Protein 5CJ3 (pdb70)

CATH classification: 3.10.180.10

Organism: NCBI:txid28893

Solvent-accessible surface area: 11886 Å² total; per-residue (Å²): 170,145,79,135,2,60,2,103,51,8,3,2,14,1,5,0,93,71,4,59,73,3,1,120,16,0,44,111,35,0,40,6,90,92,75,78,77,81,153,84,48,0,0,0,16,36,79,73,10,35,0,8,0,11,41,10,173,68,74,41,1,0,87,58,10,41,0,14,0,19,3,124,49,0,75,38,1,38,65,58,0,68,86,117,9,53,99,79,70,101,54,81,88,110,34,0,3,43,76,39,149,135,14,131,104,7,78,5,1,8,0,28,2,61,12,16,0,44,0,21,0,0,46,91,64,219,189,18,27,3,88,51,9,3,2,13,1,5,0,93,74,4,62,72,4,1,119,17,0,46,102,38,0,45,6,89,88,75,78,79,78,151,84,46,0,0,0,19,16,76,74,11,34,0,8,0,9,39,14,160,66,79,56,0,0,86,60,10,41,0,14,0,20,2,157,45,0,69,20,0,40,67,63,0,62,102,134,6,47,98,72,70,101,55,83,101,56,35,0,3,45,77,42,151,147,15,130,94,11,83,7,2,8,0,28,3,58,11,15,0,43,0,26,0,0,47,53,48,169,97,38,158

Nearest PDB structures (foldseek):
  5cj3-assembly1_B  TM=1.004E+00  e=3.466E-28  Streptomyces pilosus
  4iag-assembly1_A-2  TM=1.002E+00  e=1.114E-26  Streptomyces pilosus
  1xrk-assembly1_A  TM=9.887E-01  e=5.259E-19  Streptoalloteichus hindustanus
  1jif-assembly1_B  TM=9.800E-01  e=4.931E-19  Streptomyces verticillus
  1byl-assembly1_A  TM=9.810E-01  e=2.458E-18  Streptoalloteichus hindustanus

Sequence (252 aa):
SNAMAVLLSGVPVLAALDVSTTQKFWIEVLGFTEEFLTEDFGGVSRDGVELFICCSVEDQVVPDNTQAWLRVRRDIDALHAEWSSARVSSDYADASHHPAMTAIREVPWGREFGLRDPAGNLVHFSELSEMAVLLSGVPVLAALDVSTTQKKFWIEVLGFTEEFLTEDFGGVSRDGVELLFICCSVEDQVVPDNTQAWLRVRRDIDALHAEWSARRVSSDYADASHPAMTAIREVPWGREFGLRDPAGNLVHFSELSEAAE

Foldseek 3Di:
DDDDDDDDDDEEEAEFQFQVVQVCCCCVQLPWAWDDDDRAKGWTHDPNHIYMYGYDNDLVRQLPAEEEDEDDPVVVSCVSNPVRAACCVVPLCAKHKHDWDDDPQAIWIWTQTVRNHIYIYGYGDD/DDDDDDDEEEAEAQFQVVLVCCCCVQQPWAWDDDDRAKTWTHDPRHIYMYGYDNDLVRQLPAEEEDEDDPVVVSCVSRPVRAAQPVVDLCAKHKHDWDADPFAIWIWTQTNRNHIYIYGYGDPVND

Secondary structure (DSSP, 8-state):
-----EEEEEEEEEEES-HHHHHHIIIIIT-PEEEEEETTEEEEEETTEEEEEEE-S-TTTGGG-EEEEEEE-HHHHHHHHTTTSBS-TT-TTS-EEPPPEEETTEEEEEEE-TTS-EEEEEEE--/--EEEEEEEEEEES-HHHHHHIIIIIT--EEEEEETTEEEEEETTEEEEEEE-S-TTTGGG-EEEEEEE-HHHHHHHHHTTSBS-TT-TTS-EEPPPEEETTEEEEEEE-TTS-EEEEEEE-TTT-

Structure (mmCIF, N/CA/C/O backbone):
data_5CJ3
#
_entry.id   5CJ3
#
_cell.length_a   40.737
_cell.length_b   78.989
_cell.length_c   79.542
_cell.angle_alpha   90.000
_cell.angle_beta   90.000
_cell.angle_gamma   90.000
#
_symmetry.space_group_name_H-M   'P 21 21 21'
#
loop_
_entity.id
_entity.type
_entity.pdbx_description
1 polymer 'Zbm binding protein'
2 non-polymer Zorbamycin
3 non-polymer 'COPPER (II) ION'
4 non-polymer 'CHLORIDE ION'
5 water water
#
loop_
_atom_site.group_PDB
_atom_site.id
_atom_site.type_symbol
_atom_site.label_atom_id
_atom_site.label_alt_id
_atom_site.label_comp_id
_atom_site.label_asym_id
_atom_site.label_entity_id
_atom_site.label_seq_id
_atom_site.pdbx_PDB_ins_code
_atom_site.Cartn_x
_atom_site.Cartn_y
_atom_site.Cartn_z
_atom_site.occupancy
_atom_site.B_iso_or_equiv
_atom_site.auth_seq_id
_atom_site.auth_comp_id
_atom_site.auth_asym_id
_atom_site.auth_atom_id
_atom_site.pdbx_PDB_model_num
ATOM 1 N N . SER A 1 1 ? -16.056 -11.554 49.172 1.00 28.95 -2 SER A N 1
ATOM 2 C CA . SER A 1 1 ? -14.661 -11.748 48.783 1.00 32.46 -2 SER A CA 1
ATOM 3 C C . SER A 1 1 ? -14.021 -10.402 48.453 1.00 34.33 -2 SER A C 1
ATOM 4 O O . SER A 1 1 ? -14.718 -9.415 48.242 1.00 28.28 -2 SER A O 1
ATOM 7 N N . ASN A 1 2 ? -12.695 -10.365 48.390 1.00 30.65 -1 ASN A N 1
ATOM 8 C CA . ASN A 1 2 ? -12.012 -9.110 48.111 1.00 27.87 -1 ASN A CA 1
ATOM 9 C C . ASN A 1 2 ? -11.859 -8.861 46.616 1.00 18.97 -1 ASN A C 1
ATOM 10 O O . ASN A 1 2 ? -12.171 -9.717 45.789 1.00 29.28 -1 ASN A O 1
ATOM 15 N N . ALA A 1 3 ? -11.397 -7.662 46.292 1.00 19.99 0 ALA A N 1
ATOM 16 C CA . ALA A 1 3 ? -11.249 -7.231 44.916 1.00 20.78 0 ALA A CA 1
ATOM 17 C C . ALA A 1 3 ? -10.261 -8.132 44.186 1.00 26.65 0 ALA A C 1
ATOM 18 O O . ALA A 1 3 ? -9.222 -8.495 44.730 1.00 23.80 0 ALA A O 1
ATOM 20 N N . MET A 1 4 ? -10.593 -8.506 42.959 1.00 22.17 1 MET A N 1
ATOM 21 C CA . MET A 1 4 ? -9.668 -9.260 42.135 1.00 17.25 1 MET A CA 1
ATOM 22 C C . MET A 1 4 ? -9.666 -8.652 40.738 1.00 17.17 1 MET A C 1
ATOM 23 O O . MET A 1 4 ? -10.724 -8.451 40.142 1.00 18.01 1 MET A O 1
ATOM 28 N N . ALA A 1 5 ? -8.482 -8.366 40.212 1.00 17.74 2 ALA A N 1
ATOM 29 C CA . ALA A 1 5 ? -8.380 -7.717 38.903 1.00 17.60 2 ALA A CA 1
ATOM 30 C C . ALA A 1 5 ? -8.928 -8.601 37.784 1.00 16.83 2 ALA A C 1
ATOM 31 O O . ALA A 1 5 ? -8.901 -9.828 37.874 1.00 19.18 2 ALA A O 1
ATOM 33 N N . VAL A 1 6 ? -9.429 -7.959 36.729 1.00 15.72 3 VAL A N 1
ATOM 34 C CA . VAL A 1 6 ? -9.912 -8.667 35.551 1.00 15.77 3 VAL A CA 1
ATOM 35 C C . VAL A 1 6 ? -9.228 -8.136 34.297 1.00 13.46 3 VAL A C 1
ATOM 36 O O . VAL A 1 6 ? -9.220 -6.932 34.055 1.00 14.16 3 VAL A O 1
ATOM 40 N N . LEU A 1 7 ? -8.672 -9.024 33.484 1.00 14.05 4 LEU A N 1
ATOM 41 C CA . LEU A 1 7 ? -8.191 -8.617 32.173 1.00 9.78 4 LEU A CA 1
ATOM 42 C C . LEU A 1 7 ? -9.372 -8.373 31.252 1.00 13.44 4 LEU A C 1
ATOM 43 O O . LEU A 1 7 ? -10.333 -9.139 31.241 1.00 17.81 4 LEU A O 1
ATOM 48 N N . LEU A 1 8 ? -9.294 -7.310 30.466 1.00 9.11 5 LEU A N 1
ATOM 49 C CA . LEU A 1 8 ? -10.413 -6.917 29.623 1.00 10.25 5 LEU A CA 1
ATOM 50 C C . LEU A 1 8 ? -10.166 -7.162 28.137 1.00 14.77 5 LEU A C 1
ATOM 51 O O . LEU A 1 8 ? -11.036 -7.661 27.428 1.00 19.95 5 LEU A O 1
ATOM 56 N N . SER A 1 9 ? -8.989 -6.796 27.653 1.00 12.64 6 SER A N 1
ATOM 57 C CA . SER A 1 9 ? -8.680 -6.967 26.235 1.00 11.63 6 SER A CA 1
ATOM 58 C C . SER A 1 9 ? -7.186 -6.863 25.998 1.00 11.10 6 SER A C 1
ATOM 59 O O . SER A 1 9 ? -6.449 -6.389 26.869 1.00 13.34 6 SER A O 1
ATOM 62 N N . GLY A 1 10 ? -6.752 -7.320 24.827 1.00 9.76 7 GLY A N 1
ATOM 63 C CA . GLY A 1 10 ? -5.349 -7.238 24.454 1.00 12.31 7 GLY A CA 1
ATOM 64 C C . GLY A 1 10 ? -5.116 -6.352 23.245 1.00 12.62 7 GLY A C 1
ATOM 65 O O . GLY A 1 10 ? -5.941 -6.305 22.339 1.00 16.48 7 GLY A O 1
ATOM 66 N N . VAL A 1 11 ? -3.982 -5.655 23.232 1.00 6.00 8 VAL A N 1
ATOM 67 C CA . VAL A 1 11 ? -3.581 -4.841 22.088 1.00 5.60 8 VAL A CA 1
ATOM 68 C C . VAL A 1 11 ? -2.258 -5.336 21.549 1.00 5.57 8 VAL A C 1
ATOM 69 O O . VAL A 1 11 ? -1.215 -5.153 22.186 1.00 7.84 8 VAL A O 1
ATOM 73 N N . PRO A 1 12 ? -2.286 -5.947 20.369 1.00 7.23 9 PRO A N 1
ATOM 74 C CA . PRO A 1 12 ? -1.024 -6.315 19.727 1.00 6.98 9 PRO A CA 1
ATOM 75 C C . PRO A 1 12 ? -0.200 -5.085 19.353 1.00 8.60 9 PRO A C 1
ATOM 76 O O . PRO A 1 12 ? -0.762 -4.029 19.049 1.00 8.49 9 PRO A O 1
ATOM 80 N N . VAL A 1 13 ? 1.122 -5.228 19.382 1.00 7.64 10 VAL A N 1
ATOM 81 C CA . VAL A 1 13 ? 2.010 -4.167 18.939 1.00 6.45 10 VAL A CA 1
ATOM 82 C C . VAL A 1 13 ? 2.849 -4.647 17.763 1.00 8.16 10 VAL A C 1
ATOM 83 O O . VAL A 1 13 ? 3.651 -5.578 17.918 1.00 9.10 10 VAL A O 1
ATOM 87 N N . LEU A 1 14 ? 2.668 -4.027 16.601 1.00 6.83 11 LEU A N 1
ATOM 88 C CA . LEU A 1 14 ? 3.479 -4.348 15.437 1.00 6.95 11 LEU A CA 1
ATOM 89 C C . LEU A 1 14 ? 4.773 -3.564 15.490 1.00 9.69 11 LEU A C 1
ATOM 90 O O . LEU A 1 14 ? 4.872 -2.582 16.215 1.00 9.21 11 LEU A O 1
ATOM 95 N N . ALA A 1 15 ? 5.771 -4.017 14.742 1.00 5.41 12 ALA A N 1
ATOM 96 C CA . ALA A 1 15 ? 7.084 -3.368 14.726 1.00 5.65 12 ALA A CA 1
ATOM 97 C C . ALA A 1 15 ? 7.338 -2.755 13.362 1.00 9.57 12 ALA A C 1
ATOM 98 O O . ALA A 1 15 ? 6.896 -3.286 12.352 1.00 8.97 12 ALA A O 1
ATOM 100 N N . ALA A 1 16 ? 8.071 -1.648 13.313 1.00 5.75 13 ALA A N 1
ATOM 101 C CA . ALA A 1 16 ? 8.380 -1.065 12.007 1.00 6.67 13 ALA A CA 1
ATOM 102 C C . ALA A 1 16 ? 9.642 -0.234 12.070 1.00 11.42 13 ALA A C 1
ATOM 103 O O . ALA A 1 16 ? 9.912 0.429 13.068 1.00 9.37 13 ALA A O 1
ATOM 105 N N . LEU A 1 17 ? 10.407 -0.235 10.991 1.00 11.19 14 LEU A N 1
ATOM 106 C CA . LEU A 1 17 ? 11.483 0.733 10.890 1.00 14.25 14 LEU A CA 1
ATOM 107 C C . LEU A 1 17 ? 10.891 2.106 10.636 1.00 18.59 14 LEU A C 1
ATOM 108 O O . LEU A 1 17 ? 11.454 3.106 11.061 1.00 17.47 14 LEU A O 1
ATOM 113 N N . ASP A 1 18 ? 9.745 2.146 9.957 1.00 13.17 15 ASP A N 1
ATOM 114 C CA . ASP A 1 18 ? 9.066 3.405 9.624 1.00 14.54 15 ASP A CA 1
ATOM 115 C C . ASP A 1 18 ? 7.610 3.370 10.104 1.00 9.83 15 ASP A C 1
ATOM 116 O O . ASP A 1 18 ? 6.745 2.853 9.411 1.00 14.00 15 ASP A O 1
ATOM 121 N N . VAL A 1 19 ? 7.348 3.907 11.290 1.00 11.65 16 VAL A N 1
ATOM 122 C CA . VAL A 1 19 ? 6.015 3.843 11.874 1.00 7.81 16 VAL A CA 1
ATOM 123 C C . VAL A 1 19 ? 4.966 4.600 11.044 1.00 8.29 16 VAL A C 1
ATOM 124 O O . VAL A 1 19 ? 3.883 4.081 10.799 1.00 11.01 16 VAL A O 1
ATOM 128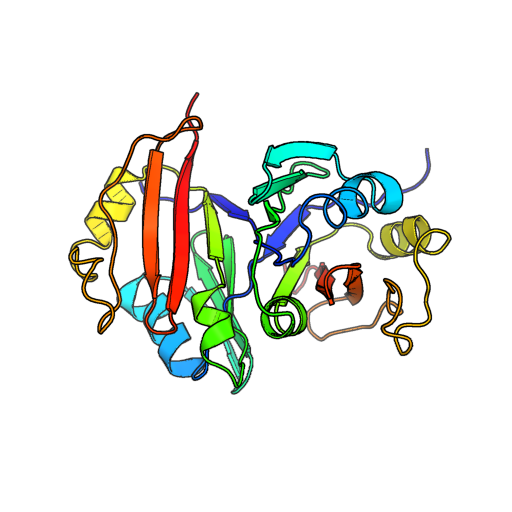 N N . SER A 1 20 ? 5.273 5.819 10.598 1.00 9.19 17 SER A N 1
ATOM 129 C CA . SER A 1 20 ? 4.259 6.589 9.878 1.00 12.36 17 SER A CA 1
ATOM 130 C C . SER A 1 20 ? 3.801 5.921 8.569 1.00 9.40 17 SER A C 1
ATOM 131 O O . SER A 1 20 ? 2.603 5.896 8.279 1.00 11.08 17 SER A O 1
ATOM 134 N N . THR A 1 21 ? 4.735 5.379 7.787 1.00 11.33 18 THR A N 1
ATOM 135 C CA . THR A 1 21 ? 4.392 4.693 6.542 1.00 14.79 18 THR A CA 1
ATOM 136 C C . THR A 1 21 ? 3.567 3.439 6.801 1.00 13.38 18 THR A C 1
ATOM 137 O O . THR A 1 21 ? 2.611 3.138 6.071 1.00 10.61 18 THR A O 1
ATOM 141 N N . THR A 1 22 ? 3.921 2.721 7.860 1.00 12.34 19 THR A N 1
ATOM 142 C CA . THR A 1 22 ? 3.210 1.503 8.211 1.00 8.43 19 THR A CA 1
ATOM 143 C C . THR A 1 22 ? 1.806 1.851 8.687 1.00 9.77 19 THR A C 1
ATOM 144 O O . THR A 1 22 ? 0.808 1.220 8.280 1.00 9.69 19 THR A O 1
ATOM 148 N N . GLN A 1 23 ? 1.714 2.870 9.531 1.00 10.79 20 GLN A N 1
ATOM 149 C CA . GLN A 1 23 ? 0.401 3.304 9.989 1.00 10.00 20 GLN A CA 1
ATOM 150 C C . GLN A 1 23 ? -0.481 3.783 8.826 1.00 8.90 20 GLN A C 1
ATOM 151 O O . GLN A 1 23 ? -1.677 3.501 8.785 1.00 9.47 20 GLN A O 1
ATOM 157 N N . LYS A 1 24 ? 0.106 4.494 7.871 1.00 7.25 21 LYS A N 1
ATOM 158 C CA . LYS A 1 24 ? -0.674 4.985 6.736 1.00 8.42 21 LYS A CA 1
ATOM 159 C C . LYS A 1 24 ? -1.295 3.808 5.960 1.00 10.35 21 LYS A C 1
ATOM 160 O O . LYS A 1 24 ? -2.428 3.896 5.470 1.00 10.90 21 LYS A O 1
ATOM 166 N N . PHE A 1 25 ? -0.563 2.698 5.887 1.00 9.99 22 PHE A N 1
ATOM 167 C CA . PHE A 1 25 ? -1.063 1.484 5.239 1.00 8.12 22 PHE A CA 1
ATOM 168 C C . PHE A 1 25 ? -2.291 0.943 5.986 1.00 5.22 22 PHE A C 1
ATOM 169 O O . PHE A 1 25 ? -3.320 0.667 5.395 1.00 9.13 22 PHE A O 1
ATOM 177 N N . TRP A 1 26 ? -2.182 0.839 7.302 1.00 4.76 23 TRP A N 1
ATOM 178 C CA . TRP A 1 26 ? -3.280 0.302 8.090 1.00 7.53 23 TRP A CA 1
ATOM 179 C C . TRP A 1 26 ? -4.519 1.192 7.984 1.00 11.35 23 TRP A C 1
ATOM 180 O O . TRP A 1 26 ? -5.639 0.687 7.936 1.00 9.68 23 TRP A O 1
ATOM 191 N N . ILE A 1 27 ? -4.319 2.501 7.883 1.00 9.59 24 ILE A N 1
ATOM 192 C CA . ILE A 1 27 ? -5.442 3.421 7.729 1.00 7.50 24 ILE A CA 1
ATOM 193 C C . ILE A 1 27 ? -5.990 3.443 6.308 1.00 11.91 24 ILE A C 1
ATOM 194 O O . ILE A 1 27 ? -7.178 3.177 6.094 1.00 13.66 24 ILE A O 1
ATOM 199 N N . GLU A 1 28 ? -5.135 3.765 5.335 1.00 10.15 25 GLU A N 1
ATOM 200 C CA . GLU A 1 28 ? -5.611 4.049 3.986 1.00 12.73 25 GLU A CA 1
ATOM 201 C C . GLU A 1 28 ? -5.847 2.799 3.121 1.00 17.69 25 GLU A C 1
ATOM 202 O O . GLU A 1 28 ? -6.732 2.802 2.259 1.00 18.72 25 GLU A O 1
ATOM 208 N N . VAL A 1 29 ? -5.079 1.736 3.341 1.00 10.96 26 VAL A N 1
ATOM 209 C CA . VAL A 1 29 ? -5.314 0.487 2.614 1.00 13.51 26 VAL A CA 1
ATOM 210 C C . VAL A 1 29 ? -6.300 -0.423 3.347 1.00 16.05 26 VAL A C 1
ATOM 211 O O . VAL A 1 29 ? -7.252 -0.929 2.734 1.00 15.72 26 VAL A O 1
ATOM 215 N N . LEU A 1 30 ? -6.102 -0.629 4.656 1.00 14.36 27 LEU A N 1
ATOM 216 C CA . LEU A 1 30 ? -6.922 -1.596 5.383 1.00 14.76 27 LEU A CA 1
ATOM 217 C C . LEU A 1 30 ? -8.156 -0.977 6.047 1.00 13.82 27 LEU A C 1
ATOM 218 O O . LEU A 1 30 ? -8.967 -1.692 6.637 1.00 12.92 27 LEU A O 1
ATOM 223 N N . GLY A 1 31 ? -8.295 0.342 5.969 1.00 12.21 28 GLY A N 1
ATOM 224 C CA . GLY A 1 31 ? -9.494 0.976 6.481 1.00 11.10 28 GLY A CA 1
ATOM 225 C C . GLY A 1 31 ? -9.631 1.103 7.986 1.00 15.32 28 GLY A C 1
ATOM 226 O O . GLY A 1 31 ? -10.737 1.237 8.498 1.00 15.89 28 GLY A O 1
ATOM 227 N N . PHE A 1 32 ? -8.515 1.059 8.707 1.00 12.00 29 PHE A N 1
ATOM 228 C CA . PHE A 1 32 ? -8.545 1.338 10.131 1.00 8.53 29 PHE A CA 1
ATOM 229 C C . PHE A 1 32 ? -8.660 2.836 10.396 1.00 9.09 29 PHE A C 1
ATOM 230 O O . PHE A 1 32 ? -8.345 3.664 9.535 1.00 11.93 29 PHE A O 1
ATOM 238 N N . THR A 1 33 ? -9.094 3.159 11.605 1.00 7.80 30 THR A N 1
ATOM 239 C CA . THR A 1 33 ? -9.265 4.532 12.077 1.00 9.22 30 THR A CA 1
ATOM 240 C C . THR A 1 33 ? -8.029 4.949 12.882 1.00 14.03 30 THR A C 1
ATOM 241 O O . THR A 1 33 ? -7.541 4.180 13.703 1.00 13.67 30 THR A O 1
ATOM 245 N N . GLU A 1 34 ? -7.520 6.157 12.644 1.00 10.79 31 GLU A N 1
ATOM 246 C CA . GLU A 1 34 ? -6.358 6.646 13.371 1.00 12.50 31 GLU A CA 1
ATOM 247 C C . GLU A 1 34 ? -6.719 6.949 14.822 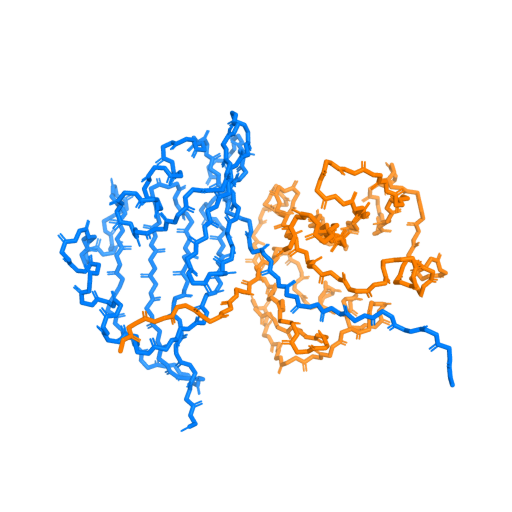1.00 18.25 31 GLU A C 1
ATOM 248 O O . GLU A 1 34 ? -7.772 7.528 15.096 1.00 19.41 31 GLU A O 1
ATOM 254 N N . GLU A 1 35 ? -5.854 6.547 15.748 1.00 9.44 32 GLU A N 1
ATOM 255 C CA . GLU A 1 35 ? -6.005 6.930 17.153 1.00 9.00 32 GLU A CA 1
ATOM 256 C C . GLU A 1 35 ? -4.963 7.976 17.498 1.00 17.08 32 GLU A C 1
ATOM 257 O O . GLU A 1 35 ? -5.291 9.039 18.021 1.00 16.88 32 GLU A O 1
ATOM 263 N N . PHE A 1 36 ? -3.705 7.680 17.185 1.00 10.62 33 PHE A N 1
ATOM 264 C CA . PHE A 1 36 ? -2.621 8.627 17.428 1.00 7.26 33 PHE A CA 1
ATOM 265 C C . PHE A 1 36 ? -1.403 8.296 16.585 1.00 11.63 33 PHE A C 1
ATOM 266 O O . PHE A 1 36 ? -1.262 7.171 16.081 1.00 10.95 33 PHE A O 1
ATOM 274 N N . LEU A 1 37 ? -0.513 9.275 16.448 1.00 12.27 34 LEU A N 1
ATOM 275 C CA . LEU A 1 37 ? 0.733 9.059 15.739 1.00 9.26 34 LEU A CA 1
ATOM 276 C C . LEU A 1 37 ? 1.812 9.957 16.296 1.00 13.46 34 LEU A C 1
ATOM 277 O O . LEU A 1 37 ? 1.622 11.166 16.455 1.00 13.68 34 LEU A O 1
ATOM 282 N N . THR A 1 38 ? 2.939 9.335 16.624 1.00 12.27 35 THR A N 1
ATOM 283 C CA . THR A 1 38 ? 4.168 10.036 16.945 1.00 10.76 35 THR A CA 1
ATOM 284 C C . THR A 1 38 ? 5.259 9.349 16.147 1.00 14.74 35 THR A C 1
ATOM 285 O O . THR A 1 38 ? 5.037 8.277 15.572 1.00 17.81 35 THR A O 1
ATOM 289 N N . GLU A 1 39 ? 6.449 9.931 16.162 1.00 13.61 36 GLU A N 1
ATOM 290 C CA . GLU A 1 39 ? 7.568 9.378 15.422 1.00 18.63 36 GLU A CA 1
ATOM 291 C C . GLU A 1 39 ? 7.817 7.914 15.762 1.00 17.20 36 GLU A C 1
ATOM 292 O O . GLU A 1 39 ? 8.050 7.097 14.870 1.00 20.89 36 GLU A O 1
ATOM 298 N N . ASP A 1 40 ? 7.731 7.564 17.037 1.00 13.60 37 ASP A N 1
ATOM 299 C CA . ASP A 1 40 ? 8.099 6.207 17.438 1.00 16.07 37 ASP A CA 1
ATOM 300 C C . ASP A 1 40 ? 6.934 5.282 17.739 1.00 10.30 37 ASP A C 1
ATOM 301 O O . ASP A 1 40 ? 7.142 4.104 18.032 1.00 12.56 37 ASP A O 1
ATOM 306 N N . PHE A 1 41 ? 5.710 5.796 17.693 1.00 8.35 38 PHE A N 1
ATOM 307 C CA . PHE A 1 41 ? 4.596 5.045 18.237 1.00 11.67 38 PHE A CA 1
ATOM 308 C C . PHE A 1 41 ? 3.301 5.521 17.612 1.00 11.32 38 PHE A C 1
ATOM 309 O O . PHE A 1 41 ? 2.989 6.706 17.641 1.00 13.64 38 PHE A O 1
ATOM 317 N N . GLY A 1 42 ? 2.542 4.596 17.036 1.00 8.90 39 GLY A N 1
ATOM 318 C CA . GLY A 1 42 ? 1.249 4.946 16.485 1.00 8.68 39 GLY A CA 1
ATOM 319 C C . GLY A 1 42 ? 0.185 3.953 16.911 1.00 11.41 39 GLY A C 1
ATOM 320 O O . GLY A 1 42 ? 0.508 2.853 17.356 1.00 8.43 39 GLY A O 1
ATOM 321 N N . GLY A 1 43 ? -1.083 4.342 16.788 1.00 8.51 40 GLY A N 1
ATOM 322 C CA . GLY A 1 43 ? -2.169 3.443 17.129 1.00 9.82 40 GLY A CA 1
ATOM 323 C C . GLY A 1 43 ? -3.313 3.595 16.142 1.00 8.14 40 GLY A C 1
ATOM 324 O O . GLY A 1 43 ? -3.582 4.700 15.674 1.00 9.90 40 GLY A O 1
ATOM 325 N N . VAL A 1 44 ? -3.976 2.486 15.834 1.00 9.79 41 VAL A N 1
ATOM 326 C CA . VAL A 1 44 ? -5.115 2.476 14.926 1.00 8.08 41 VAL A CA 1
ATOM 327 C C . VAL A 1 44 ? -6.181 1.581 15.538 1.00 9.87 41 VAL A C 1
ATOM 328 O O . VAL A 1 44 ? -5.892 0.789 16.441 1.00 10.01 41 VAL A O 1
ATOM 332 N N . SER A 1 45 ? -7.413 1.699 15.057 1.00 8.25 42 SER A N 1
ATOM 333 C CA . SER A 1 45 ? -8.455 0.786 15.510 1.00 10.62 42 SER A CA 1
ATOM 334 C C . SER A 1 45 ? -9.489 0.563 14.429 1.00 11.03 42 SER A C 1
ATOM 335 O O . SER A 1 45 ? -9.672 1.390 13.539 1.00 16.30 42 SER A O 1
ATOM 338 N N . ARG A 1 46 ? -10.178 -0.565 14.517 1.00 10.05 43 ARG A N 1
ATOM 339 C CA . ARG A 1 46 ? -11.302 -0.828 13.624 1.00 12.15 43 ARG A CA 1
ATOM 340 C C . ARG A 1 46 ? -12.331 -1.636 14.402 1.00 12.37 43 ARG A C 1
ATOM 341 O O . ARG A 1 46 ? -11.990 -2.637 15.028 1.00 11.75 43 ARG A O 1
ATOM 349 N N . ASP A 1 47 ? -13.588 -1.186 14.376 1.00 12.27 44 ASP A N 1
ATOM 350 C CA . ASP A 1 47 ? -14.642 -1.782 15.195 1.00 13.38 44 ASP A CA 1
ATOM 351 C C . ASP A 1 47 ? -14.235 -1.898 16.660 1.00 18.09 44 ASP A C 1
ATOM 352 O O . ASP A 1 47 ? -14.565 -2.877 17.324 1.00 25.78 44 ASP A O 1
ATOM 357 N N . GLY A 1 48 ? -13.496 -0.909 17.150 1.00 14.53 45 GLY A N 1
ATOM 358 C CA . GLY A 1 48 ? -13.060 -0.896 18.534 1.00 19.48 45 GLY A CA 1
ATOM 359 C C . GLY A 1 48 ? -11.889 -1.812 18.853 1.00 19.19 45 GLY A C 1
ATOM 360 O O . GLY A 1 48 ? -11.428 -1.852 19.990 1.00 18.51 45 GLY A O 1
ATOM 361 N N . VAL A 1 49 ? -11.418 -2.559 17.855 1.00 12.65 46 VAL A N 1
ATOM 362 C CA . VAL A 1 49 ? -10.270 -3.449 18.022 1.00 9.76 46 VAL A CA 1
ATOM 363 C C . VAL A 1 49 ? -8.987 -2.664 17.739 1.00 7.10 46 VAL A C 1
ATOM 364 O O . VAL A 1 49 ? -8.816 -2.163 16.631 1.00 10.64 46 VAL A O 1
ATOM 368 N N . GLU A 1 50 ? -8.095 -2.579 18.729 1.00 9.81 47 GLU A N 1
ATOM 369 C CA . GLU A 1 50 ? -6.921 -1.700 18.671 1.00 9.35 47 GLU A CA 1
ATOM 370 C C . GLU A 1 50 ? -5.655 -2.434 18.262 1.00 12.84 47 GLU A C 1
ATOM 371 O O . GLU A 1 50 ? -5.480 -3.615 18.571 1.00 12.63 47 GLU A O 1
ATOM 377 N N . LEU A 1 51 ? -4.775 -1.711 17.573 1.00 8.30 48 LEU A N 1
ATOM 378 C CA . LEU A 1 51 ? -3.484 -2.220 17.115 1.00 8.67 48 LEU A CA 1
ATOM 379 C C . LEU A 1 51 ? -2.467 -1.090 17.251 1.00 9.03 48 LEU A C 1
ATOM 380 O O . LEU A 1 51 ? -2.741 0.027 16.821 1.00 8.79 48 LEU A O 1
ATOM 385 N N . PHE A 1 52 ? -1.310 -1.357 17.847 1.00 9.39 49 PHE A N 1
ATOM 386 C CA . PHE A 1 52 ? -0.272 -0.329 17.987 1.00 8.16 49 PHE A CA 1
ATOM 387 C C . PHE A 1 52 ? 0.894 -0.652 17.076 1.00 6.28 49 PHE A C 1
ATOM 388 O O . PHE A 1 52 ? 1.047 -1.787 16.634 1.00 7.58 49 PHE A O 1
ATOM 396 N N . ILE A 1 53 ? 1.721 0.356 16.802 1.00 5.26 50 ILE A N 1
ATOM 397 C CA . ILE A 1 53 ? 2.886 0.208 15.938 1.00 5.55 50 ILE A CA 1
ATOM 398 C C . ILE A 1 53 ? 4.041 0.921 16.611 1.00 6.74 50 ILE A C 1
ATOM 399 O O . ILE A 1 53 ? 3.921 2.112 16.934 1.00 10.65 50 ILE A O 1
ATOM 404 N N . CYS A 1 54 ? 5.142 0.205 16.852 1.00 5.08 51 CYS A N 1
ATOM 405 C CA A CYS A 1 54 ? 6.302 0.772 17.552 0.49 7.55 51 CYS A CA 1
ATOM 406 C CA B CYS A 1 54 ? 6.277 0.790 17.554 0.51 7.74 51 CYS A CA 1
ATOM 407 C C . CYS A 1 54 ? 7.551 0.711 16.705 1.00 6.91 51 CYS A C 1
ATOM 408 O O . CYS A 1 54 ? 7.777 -0.264 16.003 1.00 8.36 51 CYS A O 1
ATOM 413 N N . SER A 1 55 ? 8.366 1.759 16.768 1.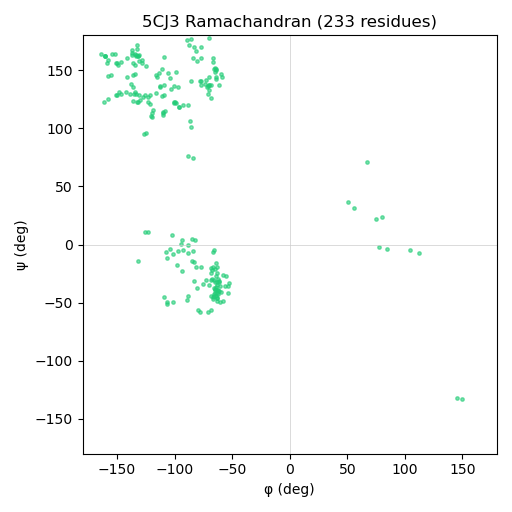00 7.10 52 SER A N 1
ATOM 414 C CA . SER A 1 55 ? 9.606 1.776 16.010 1.00 8.62 52 SER A CA 1
ATOM 415 C C . SER A 1 55 ? 10.651 0.790 16.538 1.00 10.34 52 SER A C 1
ATOM 416 O O . SER A 1 55 ? 10.766 0.558 17.744 1.00 9.81 52 SER A O 1
ATOM 419 N N . VAL A 1 56 ? 11.394 0.212 15.600 1.00 9.99 53 VAL A N 1
ATOM 420 C CA . VAL A 1 56 ? 12.556 -0.629 15.883 1.00 8.24 53 VAL A CA 1
ATOM 421 C C . VAL A 1 56 ? 13.659 -0.258 14.913 1.00 13.49 53 VAL A C 1
ATOM 422 O O . VAL A 1 56 ? 13.414 0.416 13.905 1.00 12.65 53 VAL A O 1
ATOM 426 N N . GLU A 1 57 ? 14.871 -0.729 15.188 1.00 15.30 54 GLU A N 1
ATOM 427 C CA . GLU A 1 57 ? 16.006 -0.392 14.340 1.00 16.75 54 GLU A CA 1
ATOM 428 C C . GLU A 1 57 ? 16.472 -1.561 13.468 1.00 14.77 54 GLU A C 1
ATOM 429 O O . GLU A 1 57 ? 17.267 -1.380 12.534 1.00 21.80 54 GLU A O 1
ATOM 435 N N . ASP A 1 58 ? 15.970 -2.755 13.762 1.00 11.83 55 ASP A N 1
ATOM 436 C CA . ASP A 1 58 ? 16.472 -3.974 13.119 1.00 12.66 55 ASP A CA 1
ATOM 437 C C . ASP A 1 58 ? 15.324 -4.656 12.396 1.00 12.31 55 ASP A C 1
ATOM 438 O O . ASP A 1 58 ? 14.331 -5.012 13.016 1.00 12.33 55 ASP A O 1
ATOM 443 N N . GLN A 1 59 ? 15.462 -4.845 11.086 1.00 12.72 56 GLN A N 1
ATOM 444 C CA . GLN A 1 59 ? 14.379 -5.411 10.280 1.00 13.71 56 GLN A CA 1
ATOM 445 C C . GLN A 1 59 ? 14.056 -6.860 10.685 1.00 13.15 56 GLN A C 1
ATOM 446 O O . GLN A 1 59 ? 12.995 -7.394 10.340 1.00 10.69 56 GLN A O 1
ATOM 452 N N . VAL A 1 60 ? 14.957 -7.501 11.423 1.00 8.64 57 VAL A N 1
ATOM 453 C CA . VAL A 1 60 ? 14.686 -8.858 11.891 1.00 12.85 57 VAL A CA 1
ATOM 454 C C . VAL A 1 60 ? 13.458 -8.859 12.816 1.00 14.51 57 VAL A C 1
ATOM 455 O O . VAL A 1 60 ? 12.716 -9.850 12.868 1.00 7.40 57 VAL A O 1
ATOM 459 N N . VAL A 1 61 ? 13.221 -7.756 13.529 1.00 8.14 58 VAL A N 1
ATOM 460 C CA . VAL A 1 61 ? 12.094 -7.740 14.470 1.00 10.20 58 VAL A CA 1
ATOM 461 C C . VAL A 1 61 ? 10.721 -7.780 13.772 1.00 7.03 58 VAL A C 1
ATOM 462 O O . VAL A 1 61 ? 9.940 -8.690 14.048 1.00 8.75 58 VAL A O 1
ATOM 466 N N . PRO A 1 62 ? 10.415 -6.832 12.864 1.00 7.15 59 PRO A N 1
ATOM 467 C CA . PRO A 1 62 ? 9.108 -7.007 12.209 1.00 8.20 59 PRO A CA 1
ATOM 468 C C . PRO A 1 62 ? 9.002 -8.306 11.408 1.00 8.38 59 PRO A C 1
ATOM 469 O O . PRO A 1 62 ? 7.918 -8.891 11.353 1.00 6.92 59 PRO A O 1
ATOM 473 N N . ASP A 1 63 ? 10.111 -8.777 10.834 1.00 8.24 60 ASP A N 1
ATOM 474 C CA . ASP A 1 63 ? 10.096 -10.032 10.081 1.00 8.15 60 ASP A CA 1
ATOM 475 C C . ASP A 1 63 ? 9.829 -11.250 10.972 1.00 6.76 60 ASP A C 1
ATOM 476 O O . ASP A 1 63 ? 9.654 -12.356 10.471 1.00 7.82 60 ASP A O 1
ATOM 481 N N . ASN A 1 64 ? 9.786 -11.050 12.288 1.00 5.92 61 ASN A N 1
ATOM 482 C CA . ASN A 1 64 ? 9.420 -12.135 13.201 1.00 8.21 61 ASN A CA 1
ATOM 483 C C . ASN A 1 64 ? 8.237 -11.779 14.081 1.00 13.05 61 ASN A C 1
ATOM 484 O O . ASN A 1 64 ? 7.920 -12.489 15.043 1.00 15.21 61 ASN A O 1
ATOM 489 N N . THR A 1 65 ? 7.581 -10.678 13.756 1.00 4.37 62 THR A N 1
ATOM 490 C CA . THR A 1 65 ? 6.453 -10.210 14.557 1.00 5.03 62 THR A CA 1
ATOM 491 C C . THR A 1 65 ? 5.117 -10.586 13.920 1.00 10.60 62 THR A C 1
ATOM 492 O O . THR A 1 65 ? 4.947 -10.473 12.702 1.00 8.42 62 THR A O 1
ATOM 496 N N . GLN A 1 66 ? 4.186 -11.052 14.753 1.00 7.16 63 GLN A N 1
ATOM 497 C CA . GLN A 1 66 ? 2.854 -11.485 14.315 1.00 5.04 63 GLN A CA 1
ATOM 498 C C . GLN A 1 66 ? 1.763 -10.993 15.249 1.00 7.70 63 GLN A C 1
ATOM 499 O O . GLN A 1 66 ? 2.032 -10.571 16.372 1.00 7.38 63 GLN A O 1
ATOM 505 N N . ALA A 1 67 ? 0.524 -11.056 14.774 1.00 7.10 64 ALA A N 1
ATOM 506 C CA . ALA A 1 67 ? -0.635 -10.808 15.619 1.00 7.36 64 ALA A CA 1
ATOM 507 C C . ALA A 1 67 ? -1.780 -11.641 15.081 1.00 5.92 64 ALA A C 1
ATOM 508 O O . ALA A 1 67 ? -1.792 -11.986 13.900 1.00 5.59 64 ALA A O 1
ATOM 510 N N . TRP A 1 68 ? -2.735 -11.978 15.944 1.00 6.16 65 TRP A N 1
ATOM 511 C CA . TRP A 1 68 ? -3.957 -12.590 15.477 1.00 6.22 65 TRP A CA 1
ATOM 512 C C . TRP A 1 68 ? -5.092 -11.618 15.717 1.00 10.43 65 TRP A C 1
ATOM 513 O O . TRP A 1 68 ? -5.183 -11.002 16.774 1.00 12.22 65 TRP A O 1
ATOM 524 N N . LEU A 1 69 ? -5.958 -11.462 14.727 1.00 8.61 66 LEU A N 1
ATOM 525 C CA . LEU A 1 69 ? -7.163 -10.653 14.923 1.00 9.32 66 LEU A CA 1
ATOM 526 C C . LEU A 1 69 ? -8.379 -11.514 14.615 1.00 11.53 66 LEU A C 1
ATOM 527 O O . LEU A 1 69 ? -8.446 -12.109 13.543 1.00 11.02 66 LEU A O 1
ATOM 532 N N . ARG A 1 70 ? -9.326 -11.582 15.553 1.00 5.40 67 ARG A N 1
ATOM 533 C CA . ARG A 1 70 ? -10.528 -12.382 15.385 1.00 11.63 67 ARG A CA 1
ATOM 534 C C . ARG A 1 70 ? -11.548 -11.558 14.644 1.00 10.86 67 ARG A C 1
ATOM 535 O O . ARG A 1 70 ? -11.662 -10.354 14.894 1.00 11.79 67 ARG A O 1
ATOM 543 N N . VAL A 1 71 ? -12.278 -12.193 13.734 1.00 10.28 68 VAL A N 1
ATOM 544 C CA . VAL A 1 71 ? -13.213 -11.482 12.867 1.00 7.85 68 VAL A CA 1
ATOM 545 C C . VAL A 1 71 ? -14.511 -12.244 12.671 1.00 10.51 68 VAL A C 1
ATOM 546 O O . VAL A 1 71 ? -14.558 -13.458 12.845 1.00 15.24 68 VAL A O 1
ATOM 550 N N A ARG A 1 72 ? -15.563 -11.514 12.311 0.49 11.74 69 ARG A N 1
ATOM 551 N N B ARG A 1 72 ? -15.555 -11.508 12.297 0.51 11.77 69 ARG A N 1
ATOM 552 C CA A ARG A 1 72 ? -16.785 -12.127 11.821 0.49 11.83 69 ARG A CA 1
ATOM 553 C CA B ARG A 1 72 ? -16.806 -12.086 11.830 0.51 12.00 69 ARG A CA 1
ATOM 554 C C A ARG A 1 72 ? -16.943 -11.782 10.348 0.49 14.28 69 ARG A C 1
ATOM 555 C C B ARG A 1 72 ? -16.966 -11.767 10.347 0.51 14.37 69 ARG A C 1
ATOM 556 O O A ARG A 1 72 ? -16.707 -10.640 9.938 0.49 15.02 69 ARG A O 1
ATOM 557 O O B ARG A 1 72 ? -16.746 -10.626 9.927 0.51 15.17 69 ARG A O 1
ATOM 572 N N . ASP A 1 73 ? -17.337 -12.783 9.569 1.00 11.82 70 ASP A N 1
ATOM 573 C CA . ASP A 1 73 ? -17.495 -12.676 8.108 1.00 12.48 70 ASP A CA 1
ATOM 574 C C . ASP A 1 73 ? -16.159 -12.428 7.426 1.00 13.73 70 ASP A C 1
ATOM 575 O O . ASP A 1 73 ? -15.914 -11.363 6.833 1.00 14.56 70 ASP A O 1
ATOM 580 N N . ILE A 1 74 ? -15.314 -13.449 7.479 1.00 14.92 71 ILE A N 1
ATOM 581 C CA . ILE A 1 74 ? -13.966 -13.353 6.964 1.00 11.19 71 ILE A CA 1
ATOM 582 C C . ILE A 1 74 ? -13.985 -13.237 5.438 1.00 10.98 71 ILE A C 1
ATOM 583 O O . ILE A 1 74 ? -13.103 -12.604 4.862 1.00 11.57 71 ILE A O 1
ATOM 588 N N . ASP A 1 75 ? -14.980 -13.838 4.785 1.00 9.65 72 ASP A N 1
ATOM 589 C CA . ASP A 1 75 ? -15.050 -13.748 3.331 1.00 13.04 72 ASP A CA 1
ATOM 590 C C . ASP A 1 75 ? -15.260 -12.298 2.892 1.00 12.52 72 ASP A C 1
ATOM 591 O O . ASP A 1 75 ? -14.710 -11.874 1.878 1.00 13.06 72 ASP A O 1
ATOM 596 N N . ALA A 1 76 ? -16.037 -11.537 3.659 1.00 10.89 73 ALA A N 1
ATOM 597 C CA . ALA A 1 76 ? -16.367 -10.176 3.248 1.00 10.93 73 ALA A CA 1
ATOM 598 C C . ALA A 1 76 ? -15.163 -9.289 3.463 1.00 13.19 73 ALA A C 1
ATOM 599 O O . ALA A 1 76 ? -14.931 -8.350 2.687 1.00 9.95 73 ALA A O 1
ATOM 601 N N . LEU A 1 77 ? -14.412 -9.599 4.518 1.00 10.09 74 LEU A N 1
ATOM 602 C CA . LEU A 1 77 ? -13.197 -8.847 4.848 1.00 7.97 74 LEU A CA 1
ATOM 603 C C . LEU A 1 77 ? -12.169 -9.069 3.761 1.00 11.31 74 LEU A C 1
ATOM 604 O O . LEU A 1 77 ? -11.561 -8.122 3.253 1.00 9.68 74 LEU A O 1
ATOM 609 N N . HIS A 1 78 ? -11.983 -10.333 3.386 1.00 11.73 75 HIS A N 1
ATOM 610 C CA . HIS A 1 78 ? -11.022 -10.663 2.341 1.00 9.78 75 HIS A CA 1
ATOM 611 C C . HIS A 1 78 ? -11.412 -10.022 1.008 1.00 11.29 75 HIS A C 1
ATOM 612 O O . HIS A 1 78 ? -10.551 -9.540 0.274 1.00 11.78 75 HIS A O 1
ATOM 619 N N . ALA A 1 79 ? -12.705 -10.000 0.703 1.00 12.47 76 ALA A N 1
ATOM 620 C CA . ALA A 1 79 ? -13.193 -9.366 -0.529 1.00 14.19 76 ALA A CA 1
ATOM 621 C C . ALA A 1 79 ? -12.910 -7.865 -0.559 1.00 13.64 76 ALA A C 1
ATOM 622 O O . ALA A 1 79 ? -12.518 -7.314 -1.588 1.00 13.75 76 ALA A O 1
ATOM 624 N N . GLU A 1 80 ? -13.107 -7.216 0.581 1.00 11.51 77 GLU A N 1
ATOM 625 C CA . GLU A 1 80 ? -12.857 -5.790 0.715 1.00 11.19 77 GLU A CA 1
ATOM 626 C C . GLU A 1 80 ? -11.413 -5.482 0.369 1.00 12.69 77 GLU A C 1
ATOM 627 O O . GLU A 1 80 ? -11.115 -4.558 -0.392 1.00 15.10 77 GLU A O 1
ATOM 633 N N . TRP A 1 81 ? -10.508 -6.254 0.949 1.00 10.84 78 TRP A N 1
ATOM 634 C CA . TRP A 1 81 ? -9.097 -5.960 0.800 1.00 11.91 78 TRP A CA 1
ATOM 635 C C . TRP A 1 81 ? -8.494 -6.501 -0.491 1.00 12.92 78 TRP A C 1
ATOM 636 O O . TRP A 1 81 ? -7.425 -6.066 -0.887 1.00 12.41 78 TRP A O 1
ATOM 647 N N . SER A 1 82 ? -9.182 -7.415 -1.173 1.00 11.08 79 SER A N 1
ATOM 648 C CA A SER A 1 82 ? -8.660 -7.955 -2.429 0.54 12.39 79 SER A CA 1
ATOM 649 C CA B SER A 1 82 ? -8.666 -7.949 -2.433 0.46 12.60 79 SER A CA 1
ATOM 650 C C . SER A 1 82 ? -8.543 -6.865 -3.502 1.00 15.80 79 SER A C 1
ATOM 651 O O . SER A 1 82 ? -7.851 -7.040 -4.494 1.00 13.58 79 SER A O 1
ATOM 656 N N . ALA A 1 83 ? -9.211 -5.738 -3.288 1.00 15.24 80 ALA A N 1
ATOM 657 C CA . ALA A 1 83 ? -9.128 -4.623 -4.220 1.00 17.62 80 ALA A CA 1
ATOM 658 C C . ALA A 1 83 ? -7.818 -3.845 -4.057 1.00 16.77 80 ALA A C 1
ATOM 659 O O . ALA A 1 83 ? -7.416 -3.097 -4.949 1.00 14.82 80 ALA A O 1
ATOM 661 N N . ARG A 1 84 ? -7.155 -4.006 -2.912 1.00 11.15 81 ARG A N 1
ATOM 662 C CA . ARG A 1 84 ? -6.077 -3.088 -2.559 1.00 10.73 81 ARG A CA 1
ATOM 663 C C . ARG A 1 84 ? -4.801 -3.773 -2.109 1.00 11.72 81 ARG A C 1
ATOM 664 O O . ARG A 1 84 ? -3.759 -3.136 -2.033 1.00 12.89 81 ARG A O 1
ATOM 672 N N . VAL A 1 85 ? -4.894 -5.062 -1.807 1.00 12.26 82 VAL A N 1
ATOM 673 C CA . VAL A 1 85 ? -3.726 -5.834 -1.378 1.00 8.72 82 VAL A CA 1
ATOM 674 C C . VAL A 1 85 ? -3.483 -7.025 -2.307 1.00 9.84 82 VAL A C 1
ATOM 675 O O . VAL A 1 85 ? -4.393 -7.832 -2.548 1.00 13.97 82 VAL A O 1
ATOM 679 N N . SER A 1 86 ? -2.249 -7.142 -2.793 1.00 9.08 83 SER A N 1
ATOM 680 C CA . SER A 1 86 ? -1.847 -8.210 -3.708 1.00 10.80 83 SER A CA 1
ATOM 681 C C . SER A 1 86 ? -2.048 -9.605 -3.132 1.00 12.80 83 SER A C 1
ATOM 6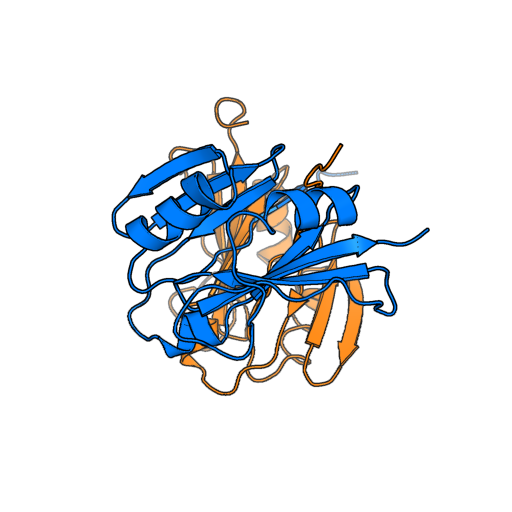82 O O . SER A 1 86 ? -1.828 -9.825 -1.943 1.00 10.37 83 SER A O 1
ATOM 685 N N . SER A 1 87 ? -2.428 -10.546 -3.991 1.00 12.97 84 SER A N 1
ATOM 686 C CA . SER A 1 87 ? -2.566 -11.938 -3.577 1.00 10.92 84 SER A CA 1
ATOM 687 C C . SER A 1 87 ? -1.250 -12.706 -3.727 1.00 14.98 84 SER A C 1
ATOM 688 O O . SER A 1 87 ? -1.172 -13.898 -3.412 1.00 16.32 84 SER A O 1
ATOM 691 N N . ASP A 1 88 ? -0.215 -12.025 -4.196 1.00 12.89 85 ASP A N 1
ATOM 692 C CA . ASP A 1 88 ? 1.065 -12.687 -4.461 1.00 13.70 85 ASP A CA 1
ATOM 693 C C . ASP A 1 88 ? 1.962 -12.691 -3.226 1.00 10.60 85 ASP A C 1
ATOM 694 O O . ASP A 1 88 ? 2.920 -11.914 -3.139 1.00 11.95 85 ASP A O 1
ATOM 699 N N . TYR A 1 89 ? 1.649 -13.577 -2.281 1.00 11.32 86 TYR A N 1
ATOM 700 C CA . TYR A 1 89 ? 2.327 -13.582 -0.991 1.00 12.20 86 TYR A CA 1
ATOM 701 C C . TYR A 1 89 ? 3.822 -13.873 -1.100 1.00 12.51 86 TYR A C 1
ATOM 702 O O . TYR A 1 89 ? 4.618 -13.338 -0.336 1.00 15.81 86 TYR A O 1
ATOM 711 N N . ALA A 1 90 ? 4.209 -14.687 -2.073 1.00 14.06 87 ALA A N 1
ATOM 712 C CA . ALA A 1 90 ? 5.610 -15.078 -2.206 1.00 11.90 87 ALA A CA 1
ATOM 713 C C . ALA A 1 90 ? 6.511 -13.914 -2.618 1.00 14.73 87 ALA A C 1
ATOM 714 O O . ALA A 1 90 ? 7.727 -13.970 -2.430 1.00 17.66 87 ALA A O 1
ATOM 716 N N . ASP A 1 91 ? 5.923 -12.868 -3.189 1.00 15.96 88 ASP A N 1
ATOM 717 C CA . ASP A 1 91 ? 6.679 -11.667 -3.545 1.00 15.15 88 ASP A CA 1
ATOM 718 C C . ASP A 1 91 ? 6.766 -10.727 -2.342 1.00 15.90 88 ASP A C 1
ATOM 719 O O . ASP A 1 91 ? 5.833 -9.979 -2.055 1.00 21.39 88 ASP A O 1
ATOM 724 N N . ALA A 1 92 ? 7.907 -10.738 -1.666 1.00 16.77 89 ALA A N 1
ATOM 725 C CA . ALA A 1 92 ? 8.051 -9.994 -0.422 1.00 21.78 89 ALA A CA 1
ATOM 726 C C . ALA A 1 92 ? 8.371 -8.512 -0.631 1.00 20.78 89 ALA A C 1
ATOM 727 O O . ALA A 1 92 ? 8.570 -7.785 0.343 1.00 19.33 89 ALA A O 1
ATOM 729 N N . SER A 1 93 ? 8.401 -8.053 -1.884 1.00 18.68 90 SER A N 1
ATOM 730 C CA . SER A 1 93 ? 8.697 -6.643 -2.164 1.00 21.50 90 SER A CA 1
ATOM 731 C C . SER A 1 93 ? 7.466 -5.734 -2.041 1.00 21.88 90 SER A C 1
ATOM 732 O O . SER A 1 93 ? 7.563 -4.518 -2.222 1.00 20.68 90 SER A O 1
ATOM 735 N N A HIS A 1 94 ? 6.316 -6.334 -1.744 0.52 14.84 91 HIS A N 1
ATOM 736 N N B HIS A 1 94 ? 6.321 -6.320 -1.712 0.48 14.71 91 HIS A N 1
ATOM 737 C CA A HIS A 1 94 ? 5.072 -5.594 -1.533 0.52 13.29 91 HIS A CA 1
ATOM 738 C CA B HIS A 1 94 ? 5.096 -5.550 -1.511 0.48 12.99 91 HIS A CA 1
ATOM 739 C C A HIS A 1 94 ? 4.336 -6.204 -0.348 0.52 10.98 91 HIS A C 1
ATOM 740 C C B HIS A 1 94 ? 4.261 -6.228 -0.439 0.48 11.44 91 HIS A C 1
ATOM 741 O O A HIS A 1 94 ? 4.625 -7.339 0.031 0.52 13.90 91 HIS A O 1
ATOM 742 O O B HIS A 1 94 ? 4.407 -7.437 -0.236 0.48 9.85 91 HIS A O 1
ATOM 755 N N . PRO A 1 95 ? 3.375 -5.470 0.236 1.00 8.67 92 PRO A N 1
ATOM 756 C CA . PRO A 1 95 ? 2.465 -6.154 1.170 1.00 8.06 92 PRO A CA 1
ATOM 757 C C . PRO A 1 95 ? 1.627 -7.166 0.402 1.00 12.69 92 PRO A C 1
ATOM 758 O O . PRO A 1 95 ? 1.426 -7.012 -0.810 1.00 13.10 92 PRO A O 1
ATOM 762 N N . ALA A 1 96 ? 1.176 -8.218 1.070 1.00 8.10 93 ALA A N 1
ATOM 763 C CA . ALA A 1 96 ? 0.391 -9.226 0.383 1.00 8.12 93 ALA A CA 1
ATOM 764 C C . ALA A 1 96 ? -0.552 -9.904 1.347 1.00 8.10 93 ALA A C 1
ATOM 765 O O . ALA A 1 96 ? -0.387 -9.801 2.567 1.00 8.10 93 ALA A O 1
ATOM 767 N N . MET A 1 97 ? -1.536 -10.597 0.786 1.00 8.10 94 MET A N 1
ATOM 768 C CA . MET A 1 97 ? -2.564 -11.277 1.550 1.00 11.76 94 MET A CA 1
ATOM 769 C C . MET A 1 97 ? -2.771 -12.681 0.993 1.00 8.14 94 MET A C 1
ATOM 770 O O . MET A 1 97 ? -2.912 -12.865 -0.220 1.00 10.45 94 MET A O 1
ATOM 775 N N . THR A 1 98 ? -2.789 -13.681 1.858 1.00 8.18 95 THR A N 1
ATOM 776 C CA . THR A 1 98 ? -3.054 -15.035 1.387 1.00 9.89 95 THR A CA 1
ATOM 777 C C . THR A 1 98 ? -4.528 -15.269 1.103 1.00 9.53 95 THR A C 1
ATOM 778 O O . THR A 1 98 ? -5.387 -14.476 1.478 1.00 9.84 95 THR A O 1
ATOM 782 N N . ALA A 1 99 ? -4.808 -1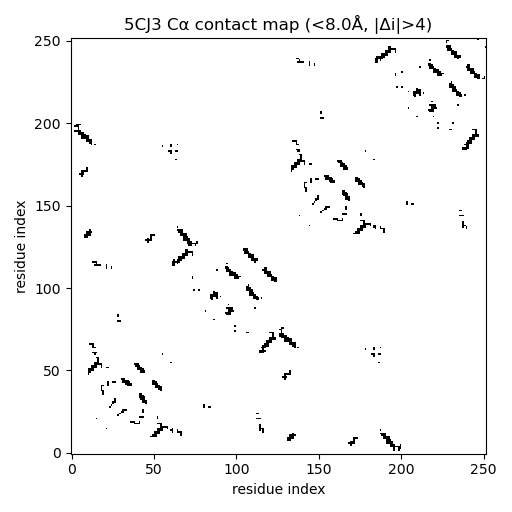6.409 0.485 1.00 11.43 96 ALA A N 1
ATOM 783 C CA . ALA A 1 99 ? -6.168 -16.922 0.426 1.00 10.23 96 ALA A CA 1
ATOM 784 C C . ALA A 1 99 ? -6.632 -17.323 1.825 1.00 13.91 96 ALA A C 1
ATOM 785 O O . ALA A 1 99 ? -5.819 -17.542 2.726 1.00 12.48 96 ALA A O 1
ATOM 787 N N . ILE A 1 100 ? -7.944 -17.415 1.997 1.00 14.64 97 ILE A N 1
ATOM 788 C CA . ILE A 1 100 ? -8.523 -17.956 3.215 1.00 10.63 97 ILE A CA 1
ATOM 789 C C . ILE A 1 100 ? -8.267 -19.450 3.238 1.00 15.22 97 ILE A C 1
ATOM 790 O O . ILE A 1 100 ? -8.533 -20.149 2.266 1.00 16.40 97 ILE A O 1
ATOM 795 N N . ARG A 1 101 ? -7.742 -19.950 4.346 1.00 9.96 98 ARG A N 1
ATOM 796 C CA . ARG A 1 101 ? -7.530 -21.381 4.451 1.00 18.30 98 ARG A CA 1
ATOM 797 C C . ARG A 1 101 ? -8.199 -21.971 5.684 1.00 13.85 98 ARG A C 1
ATOM 798 O O . ARG A 1 101 ? -8.437 -21.279 6.673 1.00 13.21 98 ARG A O 1
ATOM 806 N N . GLU A 1 102 ? -8.529 -23.260 5.591 1.00 16.80 99 GLU A N 1
ATOM 807 C CA . GLU A 1 102 ? -9.020 -24.038 6.719 1.00 19.29 99 GLU A CA 1
ATOM 808 C C . GLU A 1 102 ? -7.918 -24.287 7.724 1.00 15.63 99 GLU A C 1
ATOM 809 O O . GLU A 1 102 ? -6.812 -24.683 7.353 1.00 19.37 99 GLU A O 1
ATOM 815 N N . VAL A 1 103 ? -8.229 -24.058 8.994 1.00 13.06 100 VAL A N 1
ATOM 816 C CA . VAL A 1 103 ? -7.332 -24.369 10.095 1.00 14.48 100 VAL A CA 1
ATOM 817 C C . VAL A 1 103 ? -8.164 -25.131 11.130 1.00 18.19 100 VAL A C 1
ATOM 818 O O . VAL A 1 103 ? -9.394 -25.106 11.064 1.00 19.57 100 VAL A O 1
ATOM 822 N N . PRO A 1 104 ? -7.504 -25.841 12.061 1.00 27.08 101 PRO A N 1
ATOM 823 C CA . PRO A 1 104 ? -8.227 -26.631 13.070 1.00 33.69 101 PRO A CA 1
ATOM 824 C C . PRO A 1 104 ? -9.243 -25.833 13.897 1.00 32.76 101 PRO A C 1
ATOM 825 O O . PRO A 1 104 ? -10.227 -26.404 14.363 1.00 35.04 101 PRO A O 1
ATOM 829 N N . TRP A 1 105 ? -9.018 -24.533 14.065 1.00 21.95 102 TRP A N 1
ATOM 830 C CA . TRP A 1 105 ? -9.917 -23.710 14.873 1.00 20.16 102 TRP A CA 1
ATOM 831 C C . TRP A 1 105 ? -10.879 -22.839 14.060 1.00 20.94 102 TRP A C 1
ATOM 832 O O . TRP A 1 105 ? -11.564 -21.996 14.627 1.00 15.65 102 TRP A O 1
ATOM 843 N N . GLY A 1 106 ? -10.922 -23.026 12.745 1.00 17.56 103 GLY A N 1
ATOM 844 C CA . GLY A 1 106 ? -11.775 -22.206 11.903 1.00 13.30 103 GLY A CA 1
ATOM 845 C C . GLY A 1 106 ? -11.173 -21.912 10.543 1.00 15.08 103 GLY A C 1
ATOM 846 O O . GLY A 1 106 ? -10.681 -22.812 9.859 1.00 12.09 103 GLY A O 1
ATOM 847 N N . ARG A 1 107 ? -11.211 -20.643 10.149 1.00 11.69 104 ARG A N 1
ATOM 848 C CA . ARG A 1 107 ? -10.674 -20.223 8.863 1.00 7.82 104 ARG A CA 1
ATOM 849 C C . ARG A 1 107 ? -9.872 -18.955 9.049 1.00 11.58 104 ARG A C 1
ATOM 850 O O . ARG A 1 107 ? -10.218 -18.120 9.877 1.00 12.57 104 ARG A O 1
ATOM 858 N N . GLU A 1 108 ? -8.809 -18.794 8.276 1.00 8.58 105 GLU A N 1
ATOM 859 C CA . GLU A 1 108 ? -8.024 -17.592 8.442 1.00 8.31 105 GLU A CA 1
ATOM 860 C C . GLU A 1 108 ? -7.194 -17.282 7.213 1.00 10.19 105 GLU A C 1
ATOM 861 O O . GLU A 1 108 ? -6.916 -18.159 6.378 1.00 10.57 105 GLU A O 1
ATOM 867 N N . PHE A 1 109 ? -6.843 -16.015 7.074 1.00 8.18 106 PHE A N 1
ATOM 868 C CA . PHE A 1 109 ? -5.892 -15.638 6.050 1.00 9.07 106 PHE A CA 1
ATOM 869 C C . PHE A 1 109 ? -4.801 -14.821 6.704 1.00 8.30 106 PHE A C 1
ATOM 870 O O . PHE A 1 109 ? -5.008 -14.260 7.780 1.00 10.16 106 PHE A O 1
ATOM 878 N N . GLY A 1 110 ? -3.628 -14.793 6.083 1.00 7.46 107 GLY A N 1
ATOM 879 C CA . GLY A 1 110 ? -2.548 -13.968 6.589 1.00 7.47 107 GLY A CA 1
ATOM 880 C C . GLY A 1 110 ? -2.332 -12.737 5.734 1.00 6.60 107 GLY A C 1
ATOM 881 O O . GLY A 1 110 ? -2.539 -12.754 4.516 1.00 9.16 107 GLY A O 1
ATOM 882 N N . LEU A 1 111 ? -1.909 -11.655 6.383 1.00 6.42 108 LEU A N 1
ATOM 883 C CA . LEU A 1 111 ? -1.608 -10.425 5.681 1.00 4.66 108 LEU A CA 1
ATOM 884 C C . LEU A 1 111 ? -0.257 -9.901 6.148 1.00 9.59 108 LEU A C 1
ATOM 885 O O . LEU A 1 111 ? -0.048 -9.700 7.341 1.00 9.07 108 LEU A O 1
ATOM 890 N N . ARG A 1 112 ? 0.665 -9.716 5.208 1.00 4.00 109 ARG A N 1
ATOM 891 C CA . ARG A 1 112 ? 1.983 -9.163 5.527 1.00 6.43 109 ARG A CA 1
ATOM 892 C C . ARG A 1 112 ? 1.990 -7.680 5.153 1.00 9.20 109 ARG A C 1
ATOM 893 O O . ARG A 1 112 ? 1.687 -7.336 4.013 1.00 7.27 109 ARG A O 1
ATOM 901 N N . ASP A 1 113 ? 2.264 -6.806 6.125 1.00 7.94 110 ASP A N 1
ATOM 902 C CA . ASP A 1 113 ? 2.149 -5.367 5.891 1.00 7.39 110 ASP A CA 1
ATOM 903 C C . ASP A 1 113 ? 3.500 -4.835 5.364 1.00 8.54 110 ASP A C 1
ATOM 904 O O . ASP A 1 113 ? 4.450 -5.602 5.249 1.00 11.23 110 ASP A O 1
ATOM 909 N N . PRO A 1 114 ? 3.582 -3.542 4.999 1.00 9.54 111 PRO A N 1
ATOM 910 C CA . PRO A 1 114 ? 4.826 -3.045 4.386 1.00 7.52 111 PRO A CA 1
ATOM 911 C C . PRO A 1 114 ? 6.053 -3.099 5.287 1.00 10.39 111 PRO A C 1
ATOM 912 O O . PRO A 1 114 ? 7.175 -3.039 4.775 1.00 14.54 111 PRO A O 1
ATOM 916 N N . ALA A 1 115 ? 5.845 -3.200 6.596 1.00 7.95 112 ALA A N 1
ATOM 917 C CA . ALA A 1 115 ? 6.946 -3.275 7.546 1.00 8.68 112 ALA A CA 1
ATOM 918 C C . ALA A 1 115 ? 7.460 -4.697 7.716 1.00 10.14 112 ALA A C 1
ATOM 919 O O . ALA A 1 115 ? 8.547 -4.909 8.265 1.00 8.49 112 ALA A O 1
ATOM 921 N N . GLY A 1 116 ? 6.685 -5.663 7.230 1.00 6.77 113 GLY A N 1
ATOM 922 C CA . GLY A 1 116 ? 7.047 -7.069 7.328 1.00 5.83 113 GLY A CA 1
ATOM 923 C C . GLY A 1 116 ? 6.279 -7.841 8.391 1.00 6.41 113 GLY A C 1
ATOM 924 O O . GLY A 1 116 ? 6.443 -9.051 8.495 1.00 7.51 113 GLY A O 1
ATOM 925 N N . ASN A 1 117 ? 5.441 -7.158 9.180 1.00 4.58 114 ASN A N 1
ATOM 926 C CA . ASN A 1 117 ? 4.607 -7.851 10.164 1.00 7.19 114 ASN A CA 1
ATOM 927 C C . ASN A 1 117 ? 3.612 -8.794 9.492 1.00 5.93 114 ASN A C 1
ATOM 928 O O . ASN A 1 117 ? 3.070 -8.478 8.432 1.00 10.30 114 ASN A O 1
ATOM 933 N N . LEU A 1 118 ? 3.372 -9.943 10.112 1.00 5.11 115 LEU A N 1
ATOM 934 C CA . LEU A 1 118 ? 2.353 -10.876 9.632 1.00 5.08 115 LEU A CA 1
ATOM 935 C C . LEU A 1 118 ? 1.150 -10.942 10.579 1.00 7.80 115 LEU A C 1
ATOM 936 O O . LEU A 1 118 ? 1.255 -11.396 11.724 1.00 9.04 115 LEU A O 1
ATOM 941 N N . VAL A 1 119 ? 0.002 -10.486 10.090 1.00 4.03 116 VAL A N 1
ATOM 942 C CA . VAL A 1 119 ? -1.202 -10.482 10.902 1.00 4.11 116 VAL A CA 1
ATOM 943 C C . VAL A 1 119 ? -2.168 -11.533 10.373 1.00 7.90 116 VAL A C 1
ATOM 944 O O . VAL A 1 119 ? -2.437 -11.588 9.170 1.00 7.35 116 VAL A O 1
ATOM 948 N N . HIS A 1 120 ? -2.649 -12.392 11.271 1.00 7.12 117 HIS A N 1
ATOM 949 C CA . HIS A 1 120 ? -3.577 -13.464 10.914 1.00 7.61 117 HIS A CA 1
ATOM 950 C C . HIS A 1 120 ? -5.001 -13.027 11.238 1.00 8.75 117 HIS A C 1
ATOM 951 O O . HIS A 1 120 ? -5.296 -12.695 12.378 1.00 12.72 117 HIS A O 1
ATOM 958 N N . PHE A 1 121 ? -5.867 -13.017 10.230 1.00 4.68 118 PHE A N 1
ATOM 959 C CA . PHE A 1 121 ? -7.280 -12.722 10.418 1.00 7.19 118 PHE A CA 1
ATOM 960 C C . PHE A 1 121 ? -8.041 -14.029 10.457 1.00 7.35 118 PHE A C 1
ATOM 961 O O . PHE A 1 121 ? -7.993 -14.803 9.526 1.00 8.36 118 PHE A O 1
ATOM 969 N N . SER A 1 122 ? -8.753 -14.248 11.549 1.00 8.66 119 SER A N 1
ATOM 970 C CA . SER A 1 122 ? -9.250 -15.566 11.860 1.00 7.29 119 SER A CA 1
ATOM 971 C C . SER A 1 122 ? -10.711 -15.519 12.261 1.00 9.43 119 SER A C 1
ATOM 972 O O . SER A 1 122 ? -11.093 -14.697 13.082 1.00 11.75 119 SER A O 1
ATOM 975 N N . GLU A 1 123 ? -11.525 -16.371 11.646 1.00 11.53 120 GLU A N 1
ATOM 976 C CA . GLU A 1 123 ? -12.909 -16.521 12.059 1.00 11.77 120 GLU A CA 1
ATOM 977 C C . GLU A 1 123 ? -13.028 -17.894 12.704 1.00 16.10 120 GLU A C 1
ATOM 978 O O . GLU A 1 123 ? -12.857 -18.933 12.054 1.00 13.16 120 GLU A O 1
ATOM 984 N N . LEU A 1 124 ? -13.279 -17.890 14.007 1.00 13.20 121 LEU A N 1
ATOM 985 C CA . LEU A 1 124 ? -13.427 -19.127 14.755 1.00 9.96 121 LEU A CA 1
ATOM 986 C C . LEU A 1 124 ? -14.711 -19.870 14.395 1.00 15.16 121 LEU A C 1
ATOM 987 O O . LEU A 1 124 ? -15.782 -19.266 14.263 1.00 17.77 121 LEU A O 1
ATOM 992 N N . SER A 1 125 ? -14.594 -21.185 14.243 1.00 17.55 122 SER A N 1
ATOM 993 C CA . SER A 1 125 ? -15.758 -22.027 13.987 1.00 20.39 122 SER A CA 1
ATOM 994 C C . SER A 1 125 ? -16.659 -22.123 15.221 1.00 30.91 122 SER A C 1
ATOM 995 O O . SER A 1 125 ? -16.334 -21.557 16.269 1.00 31.08 122 SER A O 1
ATOM 998 N N . GLU A 1 126 ? -17.771 -22.848 15.040 1.00 47.63 123 GLU A N 1
ATOM 999 C CA . GLU A 1 126 ? -18.869 -23.153 15.990 1.00 54.47 123 GLU A CA 1
ATOM 1000 C C . GLU A 1 126 ? -20.145 -22.455 15.533 1.00 61.87 123 GLU A C 1
ATOM 1001 O O . GLU A 1 126 ? -20.774 -22.871 14.558 1.00 66.34 123 GLU A O 1
ATOM 1007 N N . MET B 1 4 ? -21.833 -8.547 7.294 1.00 38.37 1 MET B N 1
ATOM 1008 C CA . MET B 1 4 ? -20.985 -7.374 7.472 1.00 33.23 1 MET B CA 1
ATOM 1009 C C . MET B 1 4 ? -19.672 -7.769 8.151 1.00 23.06 1 MET B C 1
ATOM 1010 O O . MET B 1 4 ? -19.684 -8.361 9.238 1.00 24.76 1 MET B O 1
ATOM 1015 N N . ALA B 1 5 ? -18.545 -7.449 7.518 1.00 17.81 2 ALA B N 1
ATOM 1016 C CA . ALA B 1 5 ? -17.236 -7.748 8.112 1.00 18.29 2 ALA B CA 1
ATOM 1017 C C . ALA B 1 5 ? -16.991 -6.893 9.344 1.00 18.36 2 ALA B C 1
ATOM 1018 O O . ALA B 1 5 ? -17.072 -5.666 9.282 1.00 21.22 2 ALA B O 1
ATOM 1020 N N . VAL B 1 6 ? -16.679 -7.545 10.459 1.00 11.76 3 VAL B N 1
ATOM 1021 C CA . VAL B 1 6 ? -16.449 -6.856 11.721 1.00 10.03 3 VAL B CA 1
ATOM 1022 C C . VAL B 1 6 ? -15.255 -7.501 12.422 1.00 11.64 3 VAL B C 1
ATOM 1023 O O . VAL B 1 6 ? -15.203 -8.720 12.571 1.00 16.05 3 VAL B O 1
ATOM 1027 N N . LEU B 1 7 ? -14.302 -6.686 12.848 1.00 11.85 4 LEU B N 1
ATOM 1028 C CA . LEU B 1 7 ? -13.226 -7.158 13.711 1.00 14.34 4 LEU B CA 1
ATOM 1029 C C . LEU B 1 7 ? -13.737 -7.304 15.137 1.00 11.78 4 LEU B C 1
ATOM 1030 O O . LEU B 1 7 ? -14.471 -6.442 15.621 1.00 14.75 4 LEU B O 1
ATOM 1035 N N . LEU B 1 8 ? -13.362 -8.396 15.807 1.00 10.62 5 LEU B N 1
ATOM 1036 C CA . LEU B 1 8 ? -13.916 -8.732 17.130 1.00 8.17 5 LEU B CA 1
ATOM 1037 C C . LEU B 1 8 ? -12.936 -8.503 18.282 1.00 13.57 5 LEU B C 1
ATOM 1038 O O . LEU B 1 8 ? -13.281 -7.888 19.282 1.00 15.33 5 LEU B O 1
ATOM 1043 N N . SER B 1 9 ? -11.722 -9.018 18.147 1.00 10.77 6 SER B N 1
ATOM 1044 C CA . SER B 1 9 ? -10.745 -8.886 19.212 1.00 5.58 6 SER B CA 1
ATOM 1045 C C . SER B 1 9 ? -9.338 -9.098 18.667 1.00 8.41 6 SER B C 1
ATOM 1046 O O . SER B 1 9 ? -9.164 -9.641 17.574 1.00 11.75 6 SER B O 1
ATOM 1049 N N . GLY B 1 10 ? -8.349 -8.659 19.433 1.00 9.38 7 GLY B N 1
ATOM 1050 C CA . G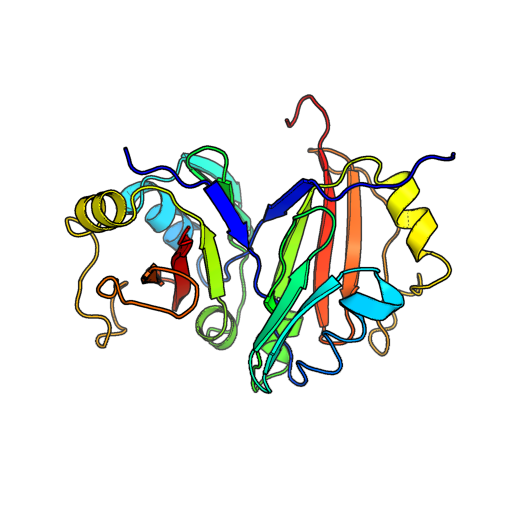LY B 1 10 ? -6.960 -8.845 19.065 1.00 10.96 7 GLY B CA 1
ATOM 1051 C C . GLY B 1 10 ? -6.216 -9.752 20.023 1.00 13.69 7 GLY B C 1
ATOM 1052 O O . GLY B 1 10 ? -6.466 -9.736 21.238 1.00 17.74 7 GLY B O 1
ATOM 1053 N N . VAL B 1 11 ? -5.304 -10.547 19.473 1.00 7.91 8 VAL B N 1
ATOM 1054 C CA . VAL B 1 11 ? -4.436 -11.412 20.271 1.00 5.42 8 VAL B CA 1
ATOM 1055 C C . VAL B 1 11 ? -2.977 -11.063 20.020 1.00 7.49 8 VAL B C 1
ATOM 1056 O O . VAL B 1 11 ? -2.455 -11.307 18.931 1.00 6.47 8 VAL B O 1
ATOM 1060 N N . PRO B 1 12 ? -2.308 -10.485 21.026 1.00 5.88 9 PRO B N 1
ATOM 1061 C CA . PRO B 1 12 ? -0.866 -10.238 20.893 1.00 5.14 9 PRO B CA 1
ATOM 1062 C C . PRO B 1 12 ? -0.075 -11.538 20.810 1.00 8.15 9 PRO B C 1
ATOM 1063 O O . PRO B 1 12 ? -0.469 -12.572 21.377 1.00 7.72 9 PRO B O 1
ATOM 1067 N N . VAL B 1 13 ? 1.058 -11.471 20.121 1.00 6.26 10 VAL B N 1
ATOM 1068 C CA . VAL B 1 13 ? 1.959 -12.597 20.021 1.00 6.17 10 VAL B CA 1
ATOM 1069 C C . VAL B 1 13 ? 3.295 -12.176 20.617 1.00 8.75 10 VAL B C 1
ATOM 1070 O O . VAL B 1 13 ? 3.962 -11.293 20.074 1.00 8.78 10 VAL B O 1
ATOM 1074 N N . LEU B 1 14 ? 3.651 -12.786 21.743 1.00 7.52 11 LEU B N 1
ATOM 1075 C CA . LEU B 1 14 ? 4.960 -12.596 22.365 1.00 5.24 11 LEU B CA 1
ATOM 1076 C C . LEU B 1 14 ? 5.989 -13.464 21.658 1.00 7.59 11 LEU B C 1
ATOM 1077 O O . LEU B 1 14 ? 5.640 -14.456 21.026 1.00 8.19 11 LEU B O 1
ATOM 1082 N N . ALA B 1 15 ? 7.258 -13.093 21.783 1.00 5.26 12 ALA B N 1
ATOM 1083 C CA . ALA B 1 15 ? 8.344 -13.869 21.184 1.00 5.61 12 ALA B CA 1
ATOM 1084 C C . ALA B 1 15 ? 9.183 -14.534 22.261 1.00 10.03 12 ALA B C 1
ATOM 1085 O O . ALA B 1 15 ? 9.300 -14.020 23.376 1.00 8.58 12 ALA B O 1
ATOM 1087 N N . ALA B 1 16 ? 9.780 -15.675 21.925 1.00 8.79 13 ALA B N 1
ATOM 1088 C CA . ALA B 1 16 ? 10.670 -16.353 22.871 1.00 6.29 13 ALA B CA 1
ATOM 1089 C C . ALA B 1 16 ? 11.635 -17.283 22.171 1.00 10.84 13 ALA B C 1
ATOM 1090 O O . ALA B 1 16 ? 11.292 -17.921 21.178 1.00 10.50 13 ALA B O 1
ATOM 1092 N N . LEU B 1 17 ? 12.845 -17.367 22.704 1.00 11.94 14 LEU B N 1
ATOM 1093 C CA . LEU B 1 17 ? 13.754 -18.425 22.290 1.00 9.48 14 LEU B CA 1
ATOM 1094 C C . LEU B 1 17 ? 13.231 -19.760 22.813 1.00 13.52 14 LEU B C 1
ATOM 1095 O O . LEU B 1 17 ? 13.345 -20.791 22.146 1.00 14.93 14 LEU B O 1
ATOM 1100 N N . ASP B 1 18 ? 12.619 -19.715 23.998 1.00 15.91 15 ASP B N 1
ATOM 1101 C CA . ASP B 1 18 ? 12.080 -20.900 24.676 1.00 12.83 15 ASP B CA 1
ATOM 1102 C C . ASP B 1 18 ? 10.602 -20.691 24.998 1.00 14.76 15 ASP B C 1
ATOM 1103 O O . ASP B 1 18 ? 10.265 -20.111 26.042 1.00 10.95 15 ASP B O 1
ATOM 1108 N N . VAL B 1 19 ? 9.729 -21.193 24.130 1.00 10.61 16 VAL B N 1
ATOM 1109 C CA . VAL B 1 19 ? 8.289 -21.003 24.310 1.00 10.16 16 VAL B CA 1
ATOM 1110 C C . VAL B 1 19 ? 7.783 -21.681 25.580 1.00 9.91 16 VAL B C 1
ATOM 1111 O O . VAL B 1 19 ? 7.013 -21.087 26.342 1.00 9.75 16 VAL B O 1
ATOM 1115 N N . SER B 1 20 ? 8.222 -22.917 25.828 1.00 11.39 17 SER B N 1
ATOM 1116 C CA . SER B 1 20 ? 7.686 -23.678 26.950 1.00 12.63 17 SER B CA 1
ATOM 1117 C C . SER B 1 20 ? 7.925 -22.994 28.295 1.00 14.07 17 SER B C 1
ATOM 1118 O O . SER B 1 20 ? 7.013 -22.871 29.106 1.00 11.94 17 SER B O 1
ATOM 1121 N N . THR B 1 21 ? 9.163 -22.579 28.535 1.00 12.07 18 THR B N 1
ATOM 1122 C CA . THR B 1 21 ? 9.521 -21.939 29.796 1.00 11.74 18 THR B CA 1
ATOM 1123 C C . THR B 1 21 ? 8.820 -20.596 29.970 1.00 11.86 18 THR B C 1
ATOM 1124 O O . THR B 1 21 ? 8.426 -20.230 31.081 1.00 13.04 18 THR B O 1
ATOM 1128 N N . THR B 1 22 ? 8.674 -19.861 28.870 1.00 8.57 19 THR B N 1
ATOM 1129 C CA . THR B 1 22 ? 7.973 -18.595 28.908 1.00 11.91 19 THR B CA 1
ATOM 1130 C C . THR B 1 22 ? 6.499 -18.825 29.204 1.00 8.93 19 THR B C 1
ATOM 1131 O O . THR B 1 22 ? 5.900 -18.143 30.032 1.00 8.68 19 THR B O 1
ATOM 1135 N N . GLN B 1 23 ? 5.901 -19.798 28.532 1.00 9.88 20 GLN B N 1
ATOM 1136 C CA . GLN B 1 23 ? 4.513 -20.113 28.840 1.00 11.65 20 GLN B CA 1
ATOM 1137 C C . GLN B 1 23 ? 4.319 -20.539 30.307 1.00 11.40 20 GLN B C 1
ATOM 1138 O O . GLN B 1 23 ? 3.335 -20.164 30.947 1.00 9.30 20 GLN B O 1
ATOM 1144 N N . LYS B 1 24 ? 5.243 -21.335 30.835 1.00 10.65 21 LYS B N 1
ATOM 1145 C CA A LYS B 1 24 ? 5.157 -21.779 32.221 0.47 13.55 21 LYS B CA 1
ATOM 1146 C CA B LYS B 1 24 ? 5.149 -21.780 32.220 0.53 13.44 21 LYS B CA 1
ATOM 1147 C C . LYS B 1 24 ? 5.068 -20.584 33.180 1.00 13.93 21 LYS B C 1
ATOM 1148 O O . LYS B 1 24 ? 4.307 -20.602 34.153 1.00 12.97 21 LYS B O 1
ATOM 1159 N N . PHE B 1 25 ? 5.838 -19.539 32.901 1.00 9.12 22 PHE B N 1
ATOM 1160 C CA . PHE B 1 25 ? 5.811 -18.326 33.721 1.00 8.90 22 PHE B CA 1
ATOM 1161 C C . PHE B 1 25 ? 4.439 -17.664 33.670 1.00 9.44 22 PHE B C 1
ATOM 1162 O O . PHE B 1 25 ? 3.903 -17.260 34.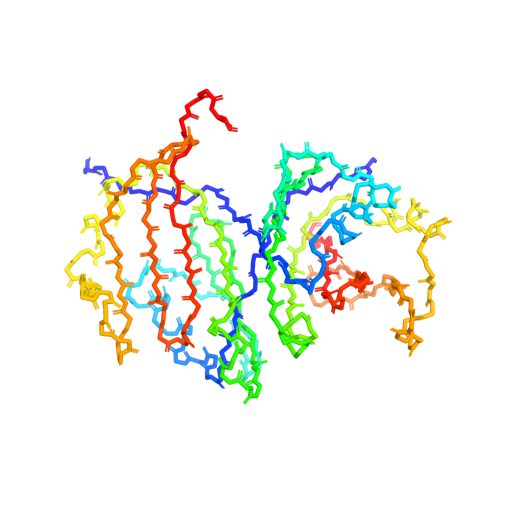702 1.00 11.53 22 PHE B O 1
ATOM 1170 N N . TRP B 1 26 ? 3.865 -17.537 32.471 1.00 6.63 23 TRP B N 1
ATOM 1171 C CA . TRP B 1 26 ? 2.572 -16.863 32.350 1.00 10.64 23 TRP B CA 1
ATOM 1172 C C . TRP B 1 26 ? 1.475 -17.658 33.076 1.00 13.60 23 TRP B C 1
ATOM 1173 O O . TRP B 1 26 ? 0.535 -17.095 33.630 1.00 12.16 23 TRP B O 1
ATOM 1184 N N . ILE B 1 27 ? 1.606 -18.976 33.098 1.00 8.67 24 ILE B N 1
ATOM 1185 C CA . ILE B 1 27 ? 0.593 -19.802 33.735 1.00 8.47 24 ILE B CA 1
ATOM 1186 C C . ILE B 1 27 ? 0.785 -19.816 35.245 1.00 10.07 24 ILE B C 1
ATOM 1187 O O . ILE B 1 27 ? -0.124 -19.482 36.002 1.00 12.54 24 ILE B O 1
ATOM 1192 N N . GLU B 1 28 ? 1.969 -20.213 35.685 1.00 15.08 25 GLU B N 1
ATOM 1193 C CA . GLU B 1 28 ? 2.187 -20.508 37.103 1.00 16.76 25 GLU B CA 1
ATOM 1194 C C . GLU B 1 28 ? 2.409 -19.262 37.946 1.00 18.61 25 GLU B C 1
ATOM 1195 O O . GLU B 1 28 ? 1.954 -19.204 39.084 1.00 20.71 25 GLU B O 1
ATOM 1201 N N . VAL B 1 29 ? 3.110 -18.273 37.398 1.00 12.15 26 VAL B N 1
ATOM 1202 C CA . VAL B 1 29 ? 3.372 -17.052 38.152 1.00 15.15 26 VAL B CA 1
ATOM 1203 C C . VAL B 1 29 ? 2.252 -16.030 37.967 1.00 20.20 26 VAL B C 1
ATOM 1204 O O . VAL B 1 29 ? 1.803 -15.388 38.923 1.00 17.80 26 VAL B O 1
ATOM 1208 N N . LEU B 1 30 ? 1.799 -15.854 36.732 1.00 13.22 27 LEU B N 1
ATOM 1209 C CA . LEU B 1 30 ? 0.835 -14.790 36.470 1.00 11.44 27 LEU B CA 1
ATOM 1210 C C . LEU B 1 30 ? -0.623 -15.257 36.448 1.00 16.40 27 LEU B C 1
ATOM 1211 O O . LEU B 1 30 ? -1.539 -14.443 36.326 1.00 15.72 27 LEU B O 1
ATOM 1216 N N . GLY B 1 31 ? -0.848 -16.562 36.550 1.00 15.31 28 GLY B N 1
ATOM 1217 C CA . GLY B 1 31 ? -2.206 -17.058 36.710 1.00 12.63 28 GLY B CA 1
ATOM 1218 C C . GLY B 1 31 ? -3.037 -17.147 35.449 1.00 15.31 28 GLY B C 1
ATOM 1219 O O . GLY B 1 31 ? -4.268 -17.106 35.504 1.00 16.34 28 GLY B O 1
ATOM 1220 N N . PHE B 1 32 ? -2.371 -17.252 34.304 1.00 14.10 29 PHE B N 1
ATOM 1221 C CA . PHE B 1 32 ? -3.085 -17.515 33.068 1.00 10.22 29 PHE B CA 1
ATOM 1222 C C . PHE B 1 32 ? -3.363 -19.014 32.955 1.00 13.90 29 PHE B C 1
ATOM 1223 O O . PHE B 1 32 ? -2.777 -19.820 33.683 1.00 14.28 29 PHE B O 1
ATOM 1231 N N . THR B 1 33 ? -4.249 -19.367 32.026 1.00 12.89 30 THR B N 1
ATOM 1232 C CA . THR B 1 33 ? -4.666 -20.746 31.791 1.00 14.98 30 THR B CA 1
ATOM 1233 C C . THR B 1 33 ? -4.097 -21.247 30.459 1.00 12.86 30 THR B C 1
ATOM 1234 O O . THR B 1 33 ? -4.119 -20.523 29.469 1.00 12.27 30 THR B O 1
ATOM 1238 N N . GLU B 1 34 ? -3.586 -22.472 30.410 1.00 15.32 31 GLU B N 1
ATOM 1239 C CA . GLU B 1 34 ? -3.036 -22.960 29.142 1.00 13.11 31 GLU B CA 1
ATOM 1240 C C . GLU B 1 34 ? -4.139 -23.259 28.128 1.00 17.04 31 GLU B C 1
ATOM 1241 O O . GLU B 1 34 ? -5.155 -23.879 28.469 1.00 16.52 31 GLU B O 1
ATOM 1247 N N . GLU B 1 35 ? -3.936 -22.832 26.885 1.00 13.88 32 GLU B N 1
ATOM 1248 C CA . GLU B 1 35 ? -4.856 -23.174 25.796 1.00 16.56 32 GLU B CA 1
ATOM 1249 C C . GLU B 1 35 ? -4.272 -24.292 24.951 1.00 15.35 32 GLU B C 1
ATOM 1250 O O . GLU B 1 35 ? -4.936 -25.291 24.682 1.00 21.23 32 GLU B O 1
ATOM 1256 N N . PHE B 1 36 ? -3.012 -24.126 24.548 1.00 11.81 33 PHE B N 1
ATOM 1257 C CA . PHE B 1 36 ? -2.325 -25.133 23.755 1.00 13.24 33 PHE B CA 1
ATOM 1258 C C . PHE B 1 36 ? -0.825 -24.904 23.869 1.00 13.84 33 PHE B C 1
ATOM 1259 O O . PHE B 1 36 ? -0.396 -23.819 24.271 1.00 12.68 33 PHE B O 1
ATOM 1267 N N . LEU B 1 37 ? -0.041 -25.921 23.520 1.00 12.20 34 LEU B N 1
ATOM 1268 C CA . LEU B 1 37 ? 1.408 -25.809 23.477 1.00 10.05 34 LEU B CA 1
ATOM 1269 C C . LEU B 1 37 ? 2.032 -26.696 22.412 1.00 12.17 34 LEU B C 1
ATOM 1270 O O . LEU B 1 37 ? 1.715 -27.889 22.307 1.00 13.33 34 LEU B O 1
ATOM 1275 N N . THR B 1 38 ? 2.913 -26.102 21.610 1.00 8.97 35 THR B N 1
ATOM 1276 C CA . THR B 1 38 ? 3.793 -26.840 20.722 1.00 13.29 35 THR B CA 1
ATOM 1277 C C . THR B 1 38 ? 5.172 -26.259 20.915 1.00 14.33 35 THR B C 1
ATOM 1278 O O . THR B 1 38 ? 5.308 -25.206 21.536 1.00 16.65 35 THR B O 1
ATOM 1282 N N . GLU B 1 39 ? 6.192 -26.929 20.389 1.00 16.71 36 GLU B N 1
ATOM 1283 C CA . GLU B 1 39 ? 7.563 -26.436 20.493 1.00 18.60 36 GLU B CA 1
ATOM 1284 C C . GLU B 1 39 ? 7.688 -24.994 19.995 1.00 22.17 36 GLU B C 1
ATOM 1285 O O . GLU B 1 39 ? 8.469 -24.215 20.538 1.00 22.44 36 GLU B O 1
ATOM 1291 N N . ASP B 1 40 ? 6.891 -24.626 18.990 1.00 18.33 37 ASP B N 1
ATOM 1292 C CA . ASP B 1 40 ? 7.069 -23.327 18.336 1.00 18.05 37 ASP B CA 1
ATOM 1293 C C . ASP B 1 40 ? 5.994 -22.307 18.654 1.00 14.53 37 ASP B C 1
ATOM 1294 O O . ASP B 1 40 ? 6.111 -21.137 18.274 1.00 13.99 37 ASP B O 1
ATOM 1299 N N . PHE B 1 41 ? 4.951 -22.723 19.363 1.00 10.16 38 PHE B N 1
ATOM 1300 C CA . PHE B 1 41 ? 3.775 -21.882 19.448 1.00 12.57 38 PHE B CA 1
ATOM 1301 C C . PHE B 1 41 ? 2.908 -22.292 20.623 1.00 14.83 38 PHE B C 1
ATOM 1302 O O . PHE B 1 41 ? 2.485 -23.440 20.713 1.00 14.19 38 PHE B O 1
ATOM 1310 N N . GLY B 1 42 ? 2.644 -21.350 21.518 1.00 9.72 39 GLY B N 1
ATOM 1311 C CA . GLY B 1 42 ? 1.828 -21.629 22.679 1.00 11.18 39 GLY B CA 1
ATOM 1312 C C . GLY B 1 42 ? 0.756 -20.585 22.832 1.00 8.96 39 GLY B C 1
ATOM 1313 O O . GLY B 1 42 ? 0.858 -19.488 22.280 1.00 8.25 39 GLY B O 1
ATOM 1314 N N . GLY B 1 43 ? -0.305 -20.934 23.543 1.00 10.49 40 GLY B N 1
ATOM 1315 C CA . GLY B 1 43 ? -1.364 -19.975 23.820 1.00 9.62 40 GLY B CA 1
ATOM 1316 C C . GLY B 1 43 ? -1.841 -20.071 25.261 1.00 8.72 40 GLY B C 1
ATOM 1317 O O . GLY B 1 43 ? -1.987 -21.172 25.799 1.00 11.42 40 GLY B O 1
ATOM 1318 N N . VAL B 1 44 ? -2.057 -18.919 25.877 1.00 9.37 41 VAL B N 1
ATOM 1319 C CA . VAL B 1 44 ? -2.568 -18.826 27.244 1.00 7.95 41 VAL B CA 1
ATOM 1320 C C . VAL B 1 44 ? -3.734 -17.835 27.276 1.00 10.33 41 VAL B C 1
ATOM 1321 O O . VAL B 1 44 ? -3.918 -17.038 26.351 1.00 9.20 41 VAL B O 1
ATOM 1325 N N . SER B 1 45 ? -4.535 -17.884 28.331 1.00 9.73 42 SER B N 1
ATOM 1326 C CA . SER B 1 45 ? -5.617 -16.914 28.468 1.00 11.92 42 SER B CA 1
ATOM 1327 C C . SER B 1 45 ? -5.942 -16.633 29.926 1.00 12.41 42 SER B C 1
ATOM 1328 O O . SER B 1 45 ? -5.690 -17.452 30.806 1.00 12.67 42 SER B O 1
ATOM 1331 N N . ARG B 1 46 ? -6.518 -15.465 30.175 1.00 9.10 43 ARG B N 1
ATOM 1332 C CA . ARG B 1 46 ? -6.983 -15.134 31.506 1.00 8.20 43 ARG B CA 1
ATOM 1333 C C . ARG B 1 46 ? -8.159 -14.188 31.347 1.00 15.94 43 ARG B C 1
ATOM 1334 O O . ARG B 1 46 ? -8.062 -13.204 30.623 1.00 12.60 43 ARG B O 1
ATOM 1342 N N . ASP B 1 47 ? -9.265 -14.511 32.010 1.00 12.53 44 ASP B N 1
ATOM 1343 C CA . ASP B 1 47 ? -10.511 -13.755 31.905 1.00 16.18 44 ASP B CA 1
ATOM 1344 C C . ASP B 1 47 ? -10.980 -13.641 30.460 1.00 17.93 44 ASP B C 1
ATOM 1345 O O . ASP B 1 47 ? -11.605 -12.655 30.090 1.00 25.00 44 ASP B O 1
ATOM 1350 N N . GLY B 1 48 ? -10.678 -14.659 29.652 1.00 16.25 45 GLY B N 1
ATOM 1351 C CA . GLY B 1 48 ? -11.098 -14.690 28.264 1.00 22.22 45 GLY B CA 1
ATOM 1352 C C . GLY B 1 48 ? -10.163 -13.945 27.319 1.00 24.88 45 GLY B C 1
ATOM 1353 O O . GLY B 1 48 ? -10.360 -13.957 26.104 1.00 26.60 45 GLY B O 1
ATOM 1354 N N . VAL B 1 49 ? -9.140 -13.303 27.883 1.00 18.01 46 VAL B N 1
ATOM 1355 C CA . VAL B 1 49 ? -8.187 -12.518 27.100 1.00 14.06 46 VAL B CA 1
ATOM 1356 C C . VAL B 1 49 ? -7.001 -13.395 26.712 1.00 18.09 46 VAL B C 1
ATOM 1357 O O . VAL B 1 49 ? -6.312 -13.912 27.585 1.00 12.94 46 VAL B O 1
ATOM 1361 N N . GLU B 1 50 ? -6.770 -13.546 25.403 1.00 11.20 47 GLU B N 1
ATOM 1362 C CA . GLU B 1 50 ? -5.790 -14.502 24.871 1.00 10.31 47 GLU B CA 1
ATOM 1363 C C . GLU B 1 50 ? -4.439 -13.863 24.600 1.00 12.12 47 GLU B C 1
ATOM 1364 O O . GLU B 1 50 ? -4.361 -12.694 24.230 1.00 12.83 47 GLU B O 1
ATOM 1370 N N A LEU B 1 51 ? -3.374 -14.627 24.842 0.56 8.79 48 LEU B N 1
ATOM 1371 N N B LEU B 1 51 ? -3.393 -14.672 24.709 0.44 9.02 48 LEU B N 1
ATOM 1372 C CA A LEU B 1 51 ? -2.008 -14.254 24.473 0.56 9.23 48 LEU B CA 1
ATOM 1373 C CA B LEU B 1 51 ? -2.035 -14.228 24.457 0.44 9.04 48 LEU B CA 1
ATOM 1374 C C A LEU B 1 51 ? -1.335 -15.456 23.821 0.56 8.86 48 LEU B C 1
ATOM 1375 C C B LEU B 1 51 ? -1.229 -15.404 23.898 0.44 9.08 48 LEU B C 1
ATOM 1376 O O A LEU B 1 51 ? -1.456 -16.586 24.303 0.56 7.40 48 LEU B O 1
ATOM 1377 O O B LEU B 1 51 ? -1.183 -16.473 24.507 0.44 10.15 48 LEU B O 1
ATOM 1386 N N . PHE B 1 52 ? -0.620 -15.218 22.728 1.00 8.30 49 PHE B N 1
ATOM 1387 C CA . PHE B 1 52 ? 0.142 -16.288 22.088 1.00 6.73 49 PHE B CA 1
ATOM 1388 C C . PHE B 1 52 ? 1.636 -16.055 22.319 1.00 6.05 49 PHE B C 1
ATOM 1389 O O . PHE B 1 52 ? 2.044 -14.927 22.590 1.00 8.36 49 PHE B O 1
ATOM 1397 N N . ILE B 1 53 ? 2.431 -17.128 22.238 1.00 8.22 50 ILE B N 1
ATOM 1398 C CA . ILE B 1 53 ? 3.890 -17.060 22.381 1.00 5.91 50 ILE B CA 1
ATOM 1399 C C . ILE B 1 53 ? 4.516 -17.857 21.232 1.00 10.03 50 ILE B C 1
ATOM 1400 O O . ILE B 1 53 ? 4.213 -19.043 21.060 1.00 11.96 50 ILE B O 1
ATOM 1405 N N . CYS B 1 54 ? 5.363 -17.201 20.436 1.00 7.33 51 CYS B N 1
ATOM 1406 C CA A CYS B 1 54 ? 5.964 -17.846 19.270 0.53 6.78 51 CYS B CA 1
ATOM 1407 C CA B CYS B 1 54 ? 5.947 -17.813 19.255 0.47 6.66 51 CYS B CA 1
ATOM 1408 C C . CYS B 1 54 ? 7.470 -17.909 19.355 1.00 8.35 51 CYS B C 1
ATOM 1409 O O . CYS B 1 54 ? 8.119 -16.984 19.835 1.00 8.89 51 CYS B O 1
ATOM 1414 N N . SER B 1 55 ? 8.029 -19.006 18.856 1.00 6.78 52 SER B N 1
ATOM 1415 C CA . SER B 1 55 ? 9.473 -19.172 18.898 1.00 7.06 52 SER B CA 1
ATOM 1416 C C . SER B 1 55 ? 10.171 -18.253 17.891 1.00 8.01 52 SER B C 1
ATOM 1417 O O . SER B 1 55 ? 9.687 -18.031 16.784 1.00 8.84 52 SER B O 1
ATOM 1420 N N . VAL B 1 56 ? 11.314 -17.718 18.302 1.00 9.20 53 VAL B N 1
ATOM 1421 C CA . VAL B 1 56 ? 12.200 -16.983 17.406 1.00 9.78 53 VAL B CA 1
ATOM 1422 C C . VAL B 1 56 ? 13.626 -17.453 17.649 1.00 9.78 53 VAL B C 1
ATOM 1423 O O . VAL B 1 56 ? 13.919 -18.061 18.669 1.00 13.86 53 VAL B O 1
ATOM 1427 N N . GLU B 1 57 ? 14.526 -17.145 16.724 1.00 14.13 54 GLU B N 1
ATOM 1428 C CA . GLU B 1 57 ? 15.918 -17.550 16.881 1.00 19.12 54 GLU B CA 1
ATOM 1429 C C . GLU B 1 57 ? 16.814 -16.495 17.543 1.00 18.22 54 GLU B C 1
ATOM 1430 O O . GLU B 1 57 ? 17.846 -16.840 18.114 1.00 17.29 54 GLU B O 1
ATOM 1436 N N . ASP B 1 58 ? 16.418 -15.224 17.477 1.00 13.43 55 ASP B N 1
ATOM 1437 C CA . ASP B 1 58 ? 17.294 -14.120 17.879 1.00 11.18 55 ASP B CA 1
ATOM 1438 C C . ASP B 1 58 ? 16.733 -13.364 19.075 1.00 11.08 55 ASP B C 1
ATOM 1439 O O . ASP B 1 58 ? 15.563 -12.972 19.074 1.00 12.57 55 ASP B O 1
ATOM 1444 N N . GLN B 1 59 ? 17.556 -13.143 20.093 1.00 12.63 56 GLN B N 1
ATOM 1445 C CA . GLN B 1 59 ? 17.065 -12.546 21.342 1.00 13.33 56 GLN B CA 1
ATOM 1446 C C . GLN B 1 59 ? 16.637 -11.086 21.141 1.00 9.68 56 GLN B C 1
ATOM 1447 O O . GLN B 1 59 ? 15.821 -10.556 21.900 1.00 10.62 56 GLN B O 1
ATOM 1453 N N . VAL B 1 60 ? 17.159 -10.445 20.098 1.00 10.19 57 VAL B N 1
ATOM 1454 C CA . VAL B 1 60 ? 16.779 -9.067 19.781 1.00 14.36 57 VAL B CA 1
ATOM 1455 C C . VAL B 1 60 ? 15.269 -8.954 19.549 1.00 11.08 57 VAL B C 1
ATOM 1456 O O . VAL B 1 60 ? 14.684 -7.890 19.790 1.00 10.82 57 VAL B O 1
ATOM 1460 N N . VAL B 1 61 ? 14.619 -10.042 19.124 1.00 8.18 58 VAL B N 1
ATOM 1461 C CA . VAL B 1 61 ? 13.191 -9.938 18.811 1.00 6.78 58 VAL B CA 1
ATOM 1462 C C . VAL B 1 61 ? 12.362 -9.760 20.110 1.00 6.82 58 VAL B C 1
ATOM 1463 O O . VAL B 1 61 ? 11.654 -8.758 20.222 1.00 8.58 58 VAL B O 1
ATOM 1467 N N . PRO B 1 62 ? 12.438 -10.699 21.086 1.00 8.43 59 PRO B N 1
ATOM 1468 C CA . PRO B 1 62 ? 11.640 -10.434 22.294 1.00 7.09 59 PRO B CA 1
ATOM 1469 C C . PRO B 1 62 ? 12.053 -9.150 23.036 1.00 8.06 59 PRO B C 1
ATOM 1470 O O . PRO B 1 62 ? 11.206 -8.465 23.621 1.00 8.05 59 PRO B O 1
ATOM 1474 N N . ASP B 1 63 ? 13.339 -8.817 22.969 1.00 6.68 60 ASP B N 1
ATOM 1475 C CA . ASP B 1 63 ? 13.836 -7.579 23.551 1.00 10.85 60 ASP B CA 1
ATOM 1476 C C . ASP B 1 63 ? 13.281 -6.347 22.842 1.00 10.42 60 ASP B C 1
ATOM 1477 O O . ASP B 1 63 ? 13.523 -5.229 23.293 1.00 12.54 60 ASP B O 1
ATOM 1482 N N . ASN B 1 64 ? 12.516 -6.533 21.764 1.00 8.02 61 ASN B N 1
ATOM 1483 C CA . ASN B 1 64 ? 11.864 -5.392 21.118 1.00 6.87 61 ASN B CA 1
ATOM 1484 C C . ASN B 1 64 ? 10.373 -5.601 20.979 1.00 10.82 61 ASN B C 1
ATOM 1485 O O . ASN B 1 64 ? 9.689 -4.828 20.295 1.00 15.43 61 ASN B O 1
ATOM 1490 N N . THR B 1 65 ? 9.867 -6.640 21.639 1.00 7.22 62 THR B N 1
ATOM 1491 C CA . THR B 1 65 ? 8.471 -7.008 21.510 1.00 6.64 62 THR B CA 1
ATOM 1492 C C . THR B 1 65 ? 7.667 -6.563 22.724 1.00 9.69 62 THR B C 1
ATOM 1493 O O . THR B 1 65 ? 8.099 -6.719 23.874 1.00 9.36 62 THR B O 1
ATOM 1497 N N . GLN B 1 66 ? 6.519 -5.954 22.441 1.00 7.93 63 GLN B N 1
ATOM 1498 C CA . GLN B 1 66 ? 5.637 -5.416 23.475 1.00 6.64 63 GLN B CA 1
ATOM 1499 C C . GLN B 1 66 ? 4.212 -5.867 23.220 1.00 7.16 63 GLN B C 1
ATOM 1500 O O . GLN B 1 66 ? 3.874 -6.284 22.117 1.00 7.08 63 GLN B O 1
ATOM 1506 N N . ALA B 1 67 ? 3.388 -5.760 24.254 1.00 8.17 64 ALA B N 1
ATOM 1507 C CA . ALA B 1 67 ? 1.940 -5.865 24.119 1.00 7.28 64 ALA B CA 1
ATOM 1508 C C . ALA B 1 67 ? 1.315 -4.942 25.158 1.00 6.40 64 ALA B C 1
ATOM 1509 O O . ALA B 1 67 ? 1.948 -4.629 26.187 1.00 7.52 64 ALA B O 1
ATOM 1511 N N . TRP B 1 68 ? 0.074 -4.520 24.906 1.00 7.29 65 TRP B N 1
ATOM 1512 C CA . TRP B 1 68 ? -0.709 -3.834 25.921 1.00 7.05 65 TRP B CA 1
ATOM 1513 C C . TRP B 1 68 ? -1.862 -4.748 26.304 1.00 9.29 65 TRP B C 1
ATOM 1514 O O . TRP B 1 68 ? -2.491 -5.350 25.437 1.00 11.24 65 TRP B O 1
ATOM 1525 N N . LEU B 1 69 ? -2.129 -4.855 27.598 1.00 8.28 66 LEU B N 1
ATOM 1526 C CA . LEU B 1 69 ? -3.316 -5.557 28.063 1.00 11.25 66 LEU B CA 1
ATOM 1527 C C . LEU B 1 69 ? -4.131 -4.593 28.919 1.00 13.40 66 LEU B C 1
ATOM 1528 O O . LEU B 1 69 ? -3.618 -4.048 29.889 1.00 12.94 66 LEU B O 1
ATOM 1533 N N . ARG B 1 70 ? -5.386 -4.362 28.549 1.00 10.60 67 ARG B N 1
ATOM 1534 C CA . ARG B 1 70 ? -6.271 -3.516 29.350 1.00 9.40 67 ARG B CA 1
ATOM 1535 C C . ARG B 1 70 ? -6.800 -4.270 30.552 1.00 15.15 67 ARG B C 1
ATOM 1536 O O . ARG B 1 70 ? -7.128 -5.442 30.442 1.00 13.24 67 ARG B O 1
ATOM 1544 N N . VAL B 1 71 ? -6.896 -3.596 31.692 1.00 8.99 68 VAL B N 1
ATOM 1545 C CA . VAL B 1 71 ? -7.286 -4.252 32.933 1.00 9.42 68 VAL B CA 1
ATOM 1546 C C . VAL B 1 71 ? -8.294 -3.428 33.697 1.00 11.96 68 VAL B C 1
ATOM 1547 O O . VAL B 1 71 ? -8.374 -2.205 33.551 1.00 14.83 68 VAL B O 1
ATOM 1551 N N . ARG B 1 72 ? -9.054 -4.132 34.524 1.00 11.61 69 ARG B N 1
ATOM 1552 C CA A ARG B 1 72 ? -9.916 -3.496 35.509 0.41 13.58 69 ARG B CA 1
ATOM 1553 C CA B ARG B 1 72 ? -9.929 -3.502 35.506 0.59 13.18 69 ARG B CA 1
ATOM 1554 C C . ARG B 1 72 ? -9.330 -3.760 36.890 1.00 13.47 69 ARG B C 1
ATOM 1555 O O . ARG B 1 72 ? -9.012 -4.903 37.232 1.00 16.34 69 ARG B O 1
ATOM 1570 N N . ASP B 1 73 ? -9.163 -2.685 37.658 1.00 16.16 70 ASP B N 1
ATOM 1571 C CA . ASP B 1 73 ? -8.529 -2.683 38.979 1.00 16.79 70 ASP B CA 1
ATOM 1572 C C . ASP B 1 73 ? -7.050 -3.006 38.901 1.00 17.97 70 ASP B C 1
ATOM 1573 O O . ASP B 1 73 ? -6.603 -4.069 39.344 1.00 18.24 70 ASP B O 1
ATOM 1578 N N . ILE B 1 74 ? -6.285 -2.063 38.368 1.00 15.91 71 ILE B N 1
ATOM 1579 C CA . ILE B 1 74 ? -4.856 -2.275 38.174 1.00 16.10 71 ILE B CA 1
ATOM 1580 C C . ILE B 1 74 ? -4.127 -2.377 39.511 1.00 14.61 71 ILE B C 1
ATOM 1581 O O . ILE B 1 74 ? -3.129 -3.079 39.612 1.00 15.93 71 ILE B O 1
ATOM 1586 N N . ASP B 1 75 ? -4.627 -1.704 40.544 1.00 13.13 72 ASP B N 1
ATOM 1587 C CA . ASP B 1 75 ? -3.982 -1.782 41.854 1.00 20.12 72 ASP B CA 1
ATOM 1588 C C . ASP B 1 75 ? -4.059 -3.195 42.410 1.00 18.54 72 ASP B C 1
ATOM 1589 O O . ASP B 1 75 ? -3.085 -3.707 42.971 1.00 18.86 72 ASP B O 1
ATOM 1594 N N . ALA B 1 76 ? -5.215 -3.825 42.241 1.00 17.05 73 ALA B N 1
ATOM 1595 C CA . ALA B 1 76 ? -5.399 -5.198 42.695 1.00 18.58 73 ALA B CA 1
ATOM 1596 C C . ALA B 1 76 ? -4.464 -6.137 41.962 1.00 16.89 73 ALA B C 1
ATOM 1597 O O . ALA B 1 76 ? -3.919 -7.067 42.556 1.00 17.05 73 ALA B O 1
ATOM 1599 N N . LEU B 1 77 ? -4.288 -5.895 40.667 1.00 12.13 74 LEU B N 1
ATOM 1600 C CA . LEU B 1 77 ? -3.454 -6.764 39.856 1.00 14.25 74 LEU B CA 1
ATOM 1601 C C . LEU B 1 77 ? -2.004 -6.676 40.298 1.00 17.74 74 LEU B C 1
ATOM 1602 O O . LEU B 1 77 ? -1.315 -7.693 40.440 1.00 16.04 74 LEU B O 1
ATOM 1607 N N . HIS B 1 78 ? -1.547 -5.454 40.525 1.00 12.07 75 HIS B N 1
ATOM 1608 C CA . HIS B 1 78 ? -0.166 -5.232 40.920 1.00 14.09 75 HIS B CA 1
ATOM 1609 C C . HIS B 1 78 ? 0.101 -5.861 42.287 1.00 15.29 75 HIS B C 1
ATOM 1610 O O . HIS B 1 78 ? 1.160 -6.433 42.519 1.00 15.48 75 HIS B O 1
ATOM 1617 N N . ALA B 1 79 ? -0.876 -5.765 43.182 1.00 19.52 76 ALA B N 1
ATOM 1618 C CA . ALA B 1 79 ? -0.754 -6.371 44.501 1.00 14.99 76 ALA B CA 1
ATOM 1619 C C . ALA B 1 79 ? -0.706 -7.898 44.375 1.00 18.24 76 ALA B C 1
ATOM 1620 O O . ALA B 1 79 ? 0.098 -8.570 45.040 1.00 17.60 76 ALA B O 1
ATOM 1622 N N . GLU B 1 80 ? -1.561 -8.434 43.505 1.00 15.63 77 GLU B N 1
ATOM 1623 C CA . GLU B 1 80 ? -1.645 -9.874 43.287 1.00 17.55 77 GLU B CA 1
ATOM 1624 C C . GLU B 1 80 ? -0.292 -10.449 42.884 1.00 19.79 77 GLU B C 1
ATOM 1625 O O . GLU B 1 80 ? 0.051 -11.561 43.272 1.00 17.14 77 GLU B O 1
ATOM 1631 N N . TRP B 1 81 ? 0.479 -9.686 42.115 1.00 15.85 78 TRP B N 1
ATOM 1632 C CA . TRP B 1 81 ? 1.729 -10.203 41.570 1.00 17.23 78 TRP B CA 1
ATOM 1633 C C . TRP B 1 81 ? 2.985 -9.750 42.320 1.00 18.63 78 TRP B C 1
ATOM 1634 O O . TRP B 1 81 ? 4.074 -10.261 42.062 1.00 17.77 78 TRP B O 1
ATOM 1645 N N . SER B 1 82 ? 2.841 -8.816 43.257 1.00 21.76 79 SER B N 1
ATOM 1646 C CA . SER B 1 82 ? 4.009 -8.158 43.845 1.00 20.86 79 SER B CA 1
ATOM 1647 C C . SER B 1 82 ? 4.858 -9.093 44.711 1.00 22.90 79 SER B C 1
ATOM 1648 O O . SER B 1 82 ? 6.051 -8.857 44.902 1.00 31.67 79 SER B O 1
ATOM 1651 N N . ALA B 1 83 ? 4.245 -10.145 45.236 1.00 21.57 80 ALA B N 1
ATOM 1652 C CA . ALA B 1 83 ? 4.993 -11.152 45.992 1.00 24.25 80 ALA B CA 1
ATOM 1653 C C . ALA B 1 83 ? 5.527 -12.244 45.077 1.00 28.72 80 ALA B C 1
ATOM 1654 O O . ALA B 1 83 ? 6.291 -13.109 45.502 1.00 26.59 80 ALA B O 1
ATOM 1656 N N . ARG B 1 84 ? 5.129 -12.202 43.811 1.00 19.57 81 ARG B N 1
ATOM 1657 C CA A ARG B 1 84 ? 5.473 -13.258 42.861 0.71 23.16 81 ARG B CA 1
ATOM 1658 C CA B ARG B 1 84 ? 5.492 -13.258 42.871 0.29 22.77 81 ARG B CA 1
ATOM 1659 C C . ARG B 1 84 ? 6.445 -12.775 41.779 1.00 18.32 81 ARG B C 1
ATOM 1660 O O . ARG B 1 84 ? 7.131 -13.579 41.151 1.00 19.41 81 ARG B O 1
ATOM 1675 N N . VAL B 1 85 ? 6.478 -11.463 41.556 1.00 17.49 82 VAL B N 1
ATOM 1676 C CA . VAL B 1 85 ? 7.312 -10.871 40.510 1.00 17.49 82 VAL B CA 1
ATOM 1677 C C . VAL B 1 85 ? 8.172 -9.760 41.097 1.00 19.45 82 VAL B C 1
ATOM 1678 O O . VAL B 1 85 ? 7.659 -8.837 41.735 1.00 21.42 82 VAL B O 1
ATOM 1682 N N . SER B 1 86 ? 9.478 -9.842 40.867 1.00 16.68 83 SER B N 1
ATOM 1683 C CA . SER B 1 86 ? 10.411 -8.864 41.410 1.00 14.90 83 SER B CA 1
ATOM 1684 C C . SER B 1 86 ? 10.137 -7.430 40.954 1.00 18.03 83 SER B C 1
ATOM 1685 O O . SER B 1 86 ? 9.681 -7.192 39.829 1.00 15.82 83 SER B O 1
ATOM 1688 N N . SER B 1 87 ? 10.428 -6.476 41.841 1.00 17.42 84 SER B N 1
ATOM 1689 C CA . SER B 1 87 ? 10.270 -5.057 41.522 1.00 15.22 84 SER B CA 1
ATOM 1690 C C . SER B 1 87 ? 11.590 -4.470 41.018 1.00 18.28 84 SER B C 1
ATOM 1691 O O . SER B 1 87 ? 11.667 -3.285 40.692 1.00 23.20 84 SER B O 1
ATOM 1694 N N . ASP B 1 88 ? 12.623 -5.303 40.947 1.00 18.86 85 ASP B N 1
ATOM 1695 C CA . ASP B 1 88 ? 13.943 -4.851 40.499 1.00 19.58 85 ASP B CA 1
ATOM 1696 C C . ASP B 1 88 ? 14.018 -4.878 38.974 1.00 15.96 85 ASP B C 1
ATOM 1697 O O . ASP B 1 88 ? 14.671 -5.743 38.387 1.00 15.69 85 ASP B O 1
ATOM 1702 N N . TYR B 1 89 ? 13.363 -3.915 38.332 1.00 16.77 86 TYR B N 1
ATOM 1703 C CA . TYR B 1 89 ? 13.276 -3.927 36.870 1.00 19.38 86 TYR B CA 1
ATOM 1704 C C . TYR B 1 89 ? 14.642 -3.728 36.209 1.00 11.12 86 TYR B C 1
ATOM 1705 O O . TYR B 1 89 ? 14.896 -4.233 35.112 1.00 17.70 86 TYR B O 1
ATOM 1714 N N . ALA B 1 90 ? 15.525 -2.996 36.877 1.00 15.50 87 ALA B N 1
ATOM 1715 C CA . ALA B 1 90 ? 16.864 -2.731 36.349 1.00 21.09 87 ALA B CA 1
ATOM 1716 C C . ALA B 1 90 ? 17.717 -3.989 36.180 1.00 19.32 87 ALA B C 1
ATOM 1717 O O . ALA B 1 90 ? 18.655 -4.002 35.388 1.00 23.21 87 ALA B O 1
ATOM 1719 N N . ASP B 1 91 ? 17.413 -5.032 36.949 1.00 17.15 88 ASP B N 1
ATOM 1720 C CA . ASP B 1 91 ? 18.104 -6.315 36.815 1.00 14.89 88 ASP B CA 1
ATOM 1721 C C . ASP B 1 91 ? 17.405 -7.140 35.739 1.00 12.56 88 ASP B C 1
ATOM 1722 O O . ASP B 1 91 ? 16.315 -7.673 35.974 1.00 19.74 88 ASP B O 1
ATOM 1727 N N . ALA B 1 92 ? 18.039 -7.261 34.576 1.00 13.94 89 ALA B N 1
ATOM 1728 C CA . ALA B 1 92 ? 17.428 -7.959 33.437 1.00 17.25 89 ALA B CA 1
ATOM 1729 C C . ALA B 1 92 ? 17.629 -9.469 33.467 1.00 17.75 89 ALA B C 1
ATOM 1730 O O . ALA B 1 92 ? 17.248 -10.151 32.522 1.00 17.84 89 ALA B O 1
ATOM 1732 N N . SER B 1 93 ? 18.232 -9.997 34.531 1.00 15.72 90 SER B N 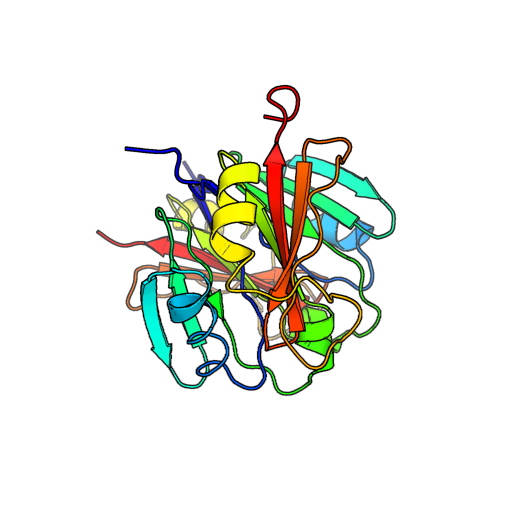1
ATOM 1733 C CA . SER B 1 93 ? 18.510 -11.428 34.597 1.00 13.11 90 SER B CA 1
ATOM 1734 C C . SER B 1 93 ? 17.302 -12.213 35.104 1.00 17.87 90 SER B C 1
ATOM 1735 O O . SER B 1 93 ? 17.329 -13.440 35.144 1.00 20.95 90 SER B O 1
ATOM 1738 N N . HIS B 1 94 ? 16.253 -11.506 35.511 1.00 15.26 91 HIS B N 1
ATOM 1739 C CA . HIS B 1 94 ? 15.020 -12.156 35.954 1.00 16.33 91 HIS B CA 1
ATOM 1740 C C . HIS B 1 94 ? 13.823 -11.361 35.463 1.00 16.66 91 HIS B C 1
ATOM 1741 O O . HIS B 1 94 ? 13.969 -10.209 35.103 1.00 12.96 91 HIS B O 1
ATOM 1748 N N . PRO B 1 95 ? 12.640 -11.986 35.417 1.00 13.96 92 PRO B N 1
ATOM 1749 C CA . PRO B 1 95 ? 11.437 -11.196 35.132 1.00 11.43 92 PRO B CA 1
ATOM 1750 C C . PRO B 1 95 ? 11.145 -10.155 36.225 1.00 13.75 92 PRO B C 1
ATOM 1751 O O . PRO B 1 95 ? 11.481 -10.368 37.391 1.00 15.46 92 PRO B O 1
ATOM 1755 N N . ALA B 1 96 ? 10.528 -9.039 35.853 1.00 11.96 93 ALA B N 1
ATOM 1756 C CA . ALA B 1 96 ? 10.327 -7.936 36.787 1.00 9.89 93 ALA B CA 1
ATOM 1757 C C . ALA B 1 96 ? 9.126 -7.104 36.379 1.00 13.34 93 ALA B C 1
ATOM 1758 O O . ALA B 1 96 ? 8.643 -7.195 35.249 1.00 13.98 93 ALA B O 1
ATOM 1760 N N . MET B 1 97 ? 8.662 -6.291 37.316 1.00 10.60 94 MET B N 1
ATOM 1761 C CA . MET B 1 97 ? 7.460 -5.486 37.177 1.00 9.37 94 MET B CA 1
ATOM 1762 C C . MET B 1 97 ? 7.739 -4.081 37.719 1.00 16.22 94 MET B C 1
ATOM 1763 O O . MET B 1 97 ? 8.347 -3.937 38.784 1.00 16.52 94 MET B O 1
ATOM 1768 N N . THR B 1 98 ? 7.314 -3.046 36.998 1.00 14.28 95 THR B N 1
ATOM 1769 C CA . THR B 1 98 ? 7.501 -1.677 37.472 1.00 15.44 95 THR B CA 1
ATOM 1770 C C . THR B 1 98 ? 6.400 -1.276 38.446 1.00 13.31 95 THR B C 1
ATOM 1771 O O . THR B 1 98 ? 5.389 -1.973 38.591 1.00 13.90 95 THR B O 1
ATOM 1775 N N . ALA B 1 99 ? 6.588 -0.135 39.099 1.00 13.90 96 ALA B N 1
ATOM 1776 C CA . ALA B 1 99 ? 5.507 0.481 39.841 1.00 15.73 96 ALA B CA 1
ATOM 1777 C C . ALA B 1 99 ? 4.420 0.941 38.882 1.00 17.77 96 ALA B C 1
ATOM 1778 O O . ALA B 1 99 ? 4.692 1.156 37.706 1.00 15.22 96 ALA B O 1
ATOM 1780 N N . ILE B 1 100 ? 3.195 1.094 39.387 1.00 14.56 97 ILE B N 1
ATOM 1781 C CA . ILE B 1 100 ? 2.128 1.726 38.622 1.00 15.47 97 ILE B CA 1
ATOM 1782 C C . ILE B 1 100 ? 2.458 3.203 38.455 1.00 17.79 97 ILE B C 1
ATOM 1783 O O . ILE B 1 100 ? 2.911 3.846 39.402 1.00 19.18 97 ILE B O 1
ATOM 1788 N N . ARG B 1 101 ? 2.248 3.741 37.257 1.00 14.33 98 ARG B N 1
ATOM 1789 C CA . ARG B 1 101 ? 2.428 5.174 37.037 1.00 18.80 98 ARG B CA 1
ATOM 1790 C C . ARG B 1 101 ? 1.278 5.779 36.243 1.00 20.46 98 ARG B C 1
ATOM 1791 O O . ARG B 1 101 ? 0.601 5.094 35.475 1.00 16.06 98 ARG B O 1
ATOM 1799 N N . GLU B 1 102 ? 1.057 7.076 36.428 1.00 16.29 99 GLU B N 1
ATOM 1800 C CA . GLU B 1 102 ? 0.048 7.763 35.641 1.00 23.72 99 GLU B CA 1
ATOM 1801 C C . GLU B 1 102 ? 0.579 8.042 34.235 1.00 18.55 99 GLU B C 1
ATOM 1802 O O . GLU B 1 102 ? 1.747 8.366 34.053 1.00 21.43 99 GLU B O 1
ATOM 1808 N N . VAL B 1 103 ? -0.297 7.887 33.245 1.00 17.64 100 VAL B N 1
ATOM 1809 C CA . VAL B 1 103 ? 0.008 8.137 31.842 1.00 14.77 100 VAL B CA 1
ATOM 1810 C C . VAL B 1 103 ? -1.181 8.951 31.355 1.00 17.16 100 VAL B C 1
ATOM 1811 O O . VAL B 1 103 ? -2.201 8.991 32.045 1.00 18.65 100 VAL B O 1
ATOM 1815 N N . PRO B 1 104 ? -1.050 9.638 30.210 1.00 30.36 101 PRO B N 1
ATOM 1816 C CA . PRO B 1 104 ? -2.134 10.542 29.797 1.00 38.43 101 PRO B CA 1
ATOM 1817 C C . PRO B 1 104 ? -3.491 9.851 29.741 1.00 32.82 101 PRO B C 1
ATOM 1818 O O . PRO B 1 104 ? -4.503 10.452 30.105 1.00 34.40 101 PRO B O 1
ATOM 1822 N N . TRP B 1 105 ? -3.479 8.585 29.334 1.00 26.44 102 TRP B N 1
ATOM 1823 C CA . TRP B 1 105 ? -4.691 7.802 29.129 1.00 27.25 102 TRP B CA 1
ATOM 1824 C C . TRP B 1 105 ? -5.146 6.963 30.328 1.00 19.39 102 TRP B C 1
ATOM 1825 O O . TRP B 1 105 ? -6.112 6.211 30.213 1.00 16.29 102 TRP B O 1
ATOM 1836 N N . GLY B 1 106 ? -4.471 7.075 31.468 1.00 13.47 103 GLY B N 1
ATOM 1837 C CA . GLY B 1 106 ? -4.887 6.319 32.630 1.00 13.09 103 GLY B CA 1
ATOM 1838 C C . GLY B 1 106 ? -3.714 5.982 33.513 1.00 11.32 103 GLY B C 1
ATOM 1839 O O . GLY B 1 106 ? -2.897 6.852 33.825 1.00 15.00 103 GLY B O 1
ATOM 1840 N N . ARG B 1 107 ? -3.646 4.725 33.932 1.00 13.08 104 ARG B N 1
ATOM 1841 C CA . ARG B 1 107 ? -2.554 4.254 34.768 1.00 8.83 104 ARG B CA 1
ATOM 1842 C C . ARG B 1 107 ? -2.061 2.922 34.237 1.00 10.90 104 ARG B C 1
ATOM 1843 O O . ARG B 1 107 ? -2.853 2.143 33.693 1.00 12.52 104 ARG B O 1
ATOM 1851 N N . GLU B 1 108 ? -0.757 2.654 34.363 1.00 9.42 105 GLU B N 1
ATOM 1852 C CA . GLU B 1 108 ? -0.249 1.351 33.913 1.00 8.38 105 GLU B CA 1
ATOM 1853 C C . GLU B 1 108 ? 1.066 0.964 34.568 1.00 12.83 105 GLU B C 1
ATOM 1854 O O . GLU B 1 108 ? 1.764 1.808 35.115 1.00 14.15 105 GLU B O 1
ATOM 1860 N N . PHE B 1 109 ? 1.376 -0.328 34.562 1.00 9.09 106 PHE B N 1
ATOM 1861 C CA . PHE B 1 109 ? 2.709 -0.774 34.955 1.00 8.27 106 PHE B CA 1
ATOM 1862 C C . PHE B 1 109 ? 3.253 -1.680 33.870 1.00 7.09 106 PHE B C 1
ATOM 1863 O O . PHE B 1 109 ? 2.491 -2.222 33.074 1.00 10.26 106 PHE B O 1
ATOM 1871 N N . GLY B 1 110 ? 4.575 -1.825 33.824 1.00 10.29 107 GLY B N 1
ATOM 1872 C CA . GLY B 1 110 ? 5.212 -2.677 32.845 1.00 11.71 107 GLY B CA 1
ATOM 1873 C C . GLY B 1 110 ? 5.666 -3.971 33.487 1.00 12.12 107 GLY B C 1
ATOM 1874 O O . GLY B 1 110 ? 6.090 -3.983 34.643 1.00 12.83 107 GLY B O 1
ATOM 1875 N N . LEU B 1 111 ? 5.558 -5.070 32.747 1.00 8.83 108 LEU B N 1
ATOM 1876 C CA . LEU B 1 111 ? 6.068 -6.356 33.232 1.00 8.17 108 LEU B CA 1
ATOM 1877 C C . LEU B 1 111 ? 6.940 -6.966 32.143 1.00 10.91 108 LEU B C 1
ATOM 1878 O O . LEU B 1 111 ? 6.511 -7.125 31.001 1.00 10.49 108 LEU B O 1
ATOM 1883 N N . ARG B 1 112 ? 8.181 -7.277 32.488 1.00 7.19 109 ARG B N 1
ATOM 1884 C CA . ARG B 1 112 ? 9.078 -7.945 31.549 1.00 7.86 109 ARG B CA 1
ATOM 1885 C C . ARG B 1 112 ? 9.105 -9.428 31.893 1.00 7.39 109 ARG B C 1
ATOM 1886 O O . ARG B 1 112 ? 9.453 -9.792 33.018 1.00 10.51 109 ARG B O 1
ATOM 1894 N N . ASP B 1 113 ? 8.751 -10.287 30.932 1.00 9.31 110 ASP B N 1
ATOM 1895 C CA . ASP B 1 113 ? 8.691 -11.728 31.207 1.00 9.52 110 ASP B CA 1
ATOM 1896 C C . ASP B 1 113 ? 10.074 -12.374 31.014 1.00 9.18 110 ASP B C 1
ATOM 1897 O O . ASP B 1 113 ? 11.043 -11.676 30.691 1.00 10.69 110 ASP B O 1
ATOM 1902 N N . PRO B 1 114 ? 10.198 -13.686 31.297 1.00 7.42 111 PRO B N 1
ATOM 1903 C CA . PRO B 1 114 ? 11.537 -14.284 31.233 1.00 8.98 111 PRO B CA 1
ATOM 1904 C C . PRO B 1 114 ? 12.157 -14.290 29.839 1.00 9.51 111 PRO B C 1
ATOM 1905 O O . PRO B 1 114 ? 13.389 -14.411 29.732 1.00 16.58 111 PRO B O 1
ATOM 1909 N N . ALA B 1 115 ? 11.331 -14.175 28.794 1.00 9.29 112 ALA B N 1
ATOM 1910 C CA . ALA B 1 115 ? 11.846 -14.178 27.421 1.00 9.73 112 ALA B CA 1
ATOM 1911 C C . ALA B 1 115 ? 12.364 -12.798 27.018 1.00 9.73 112 ALA B C 1
ATOM 1912 O O . ALA B 1 115 ? 13.119 -12.666 26.051 1.00 10.29 112 ALA B O 1
ATOM 1914 N N . GLY B 1 116 ? 11.935 -11.774 27.742 1.00 7.25 113 GLY B N 1
ATOM 1915 C CA . GLY B 1 116 ? 12.348 -10.412 27.453 1.00 8.50 113 GLY B CA 1
ATOM 1916 C C . GLY B 1 116 ? 11.228 -9.507 26.946 1.00 10.67 113 GLY B C 1
ATOM 1917 O O . GLY B 1 116 ? 11.429 -8.302 26.804 1.00 8.22 113 GLY B O 1
ATOM 1918 N N . ASN B 1 117 ? 10.048 -10.082 26.678 1.00 9.52 114 ASN B N 1
ATOM 1919 C CA . ASN B 1 117 ? 8.917 -9.271 26.239 1.00 6.93 114 ASN B CA 1
ATOM 1920 C C . ASN B 1 117 ? 8.495 -8.292 27.327 1.00 10.70 114 ASN B C 1
ATOM 1921 O O . ASN B 1 117 ? 8.526 -8.614 28.514 1.00 9.55 114 ASN B O 1
ATOM 1926 N N . LEU B 1 118 ? 8.072 -7.111 26.903 1.00 6.29 115 LEU B N 1
ATOM 1927 C CA . LEU B 1 118 ? 7.554 -6.101 27.809 1.00 4.94 115 LEU B CA 1
ATOM 1928 C C . LEU B 1 118 ? 6.049 -5.972 27.620 1.00 6.98 115 LEU B C 1
ATOM 1929 O O . LEU B 1 118 ? 5.590 -5.540 26.567 1.00 8.29 115 LEU B O 1
ATOM 1934 N N . VAL B 1 119 ? 5.277 -6.327 28.641 1.00 4.92 116 VAL B N 1
ATOM 1935 C CA . VAL B 1 119 ? 3.834 -6.223 28.537 1.00 8.04 116 VAL B CA 1
ATOM 1936 C C . VAL B 1 119 ? 3.357 -5.114 29.448 1.00 8.29 116 VAL B C 1
ATOM 1937 O O . VAL B 1 119 ? 3.705 -5.070 30.637 1.00 9.48 116 VAL B O 1
ATOM 1941 N N . HIS B 1 120 ? 2.580 -4.203 28.878 1.00 7.95 117 HIS B N 1
ATOM 1942 C CA . HIS B 1 120 ? 2.043 -3.074 29.613 1.00 9.11 117 HIS B CA 1
ATOM 1943 C C . HIS B 1 120 ? 0.634 -3.381 30.078 1.00 12.21 117 HIS B C 1
ATOM 1944 O O . HIS B 1 120 ? -0.263 -3.617 29.266 1.00 13.39 117 HIS B O 1
ATOM 1951 N N . PHE B 1 121 ? 0.451 -3.380 31.390 1.00 8.14 118 PHE B N 1
ATOM 1952 C CA . PHE B 1 121 ? -0.851 -3.597 31.982 1.00 8.43 118 PHE B CA 1
ATOM 1953 C C . PHE B 1 121 ? -1.488 -2.259 32.290 1.00 10.50 118 PHE B C 1
ATOM 1954 O O . PHE B 1 121 ? -0.942 -1.476 33.053 1.00 11.57 118 PHE B O 1
ATOM 1962 N N . SER B 1 122 ? -2.627 -1.987 31.662 1.00 9.33 119 SER B N 1
ATOM 1963 C CA . SER B 1 122 ? -3.113 -0.619 31.576 1.00 11.80 119 SER B CA 1
ATOM 1964 C C . SER B 1 122 ? -4.575 -0.483 31.977 1.00 10.27 119 SER B C 1
ATOM 1965 O O . SER B 1 122 ? -5.422 -1.201 31.456 1.00 9.74 119 SER B O 1
ATOM 1968 N N . GLU B 1 123 ? -4.874 0.448 32.890 1.00 12.80 120 GLU B N 1
ATOM 1969 C CA . GLU B 1 123 ? -6.262 0.762 33.198 1.00 11.03 120 GLU B CA 1
ATOM 1970 C C . GLU B 1 123 ? -6.626 2.150 32.677 1.00 8.48 120 GLU B C 1
ATOM 1971 O O . GLU B 1 123 ? -6.132 3.161 33.167 1.00 12.33 120 GLU B O 1
ATOM 1977 N N . LEU B 1 124 ? -7.485 2.177 31.662 1.00 9.65 121 LEU B N 1
ATOM 1978 C CA . LEU B 1 124 ? -7.905 3.421 31.006 1.00 9.19 121 LEU B CA 1
ATOM 1979 C C . LEU B 1 124 ? -8.789 4.261 31.912 1.00 16.49 121 LEU B C 1
ATOM 1980 O O . LEU B 1 124 ? -9.673 3.733 32.592 1.00 14.91 121 LEU B O 1
ATOM 1985 N N . SER B 1 125 ? -8.544 5.563 31.919 1.00 11.16 122 SER B N 1
ATOM 1986 C CA . SER B 1 125 ? -9.496 6.501 32.525 1.00 18.30 122 SER B CA 1
ATOM 1987 C C . SER B 1 125 ? -10.787 6.445 31.708 1.00 23.66 122 SER B C 1
ATOM 1988 O O . SER B 1 125 ? -10.742 6.142 30.521 1.00 20.31 122 SER B O 1
ATOM 1991 N N . GLU B 1 126 ? -11.937 6.728 32.321 1.00 27.47 123 GLU B N 1
ATOM 1992 C CA . GLU B 1 126 ? -13.204 6.636 31.580 1.00 30.82 123 GLU B CA 1
ATOM 1993 C C . GLU B 1 126 ? -13.232 7.660 30.452 1.00 31.68 123 GLU B C 1
ATOM 1994 O O . GLU B 1 126 ? -13.890 7.458 29.426 1.00 33.01 123 GLU B O 1
ATOM 2000 N N . ALA B 1 127 ? -12.490 8.746 30.640 1.00 25.34 124 ALA B N 1
ATOM 2001 C CA . ALA B 1 127 ? -12.321 9.759 29.604 1.00 30.29 124 ALA B CA 1
ATOM 2002 C C . ALA B 1 127 ? -11.540 9.211 28.401 1.00 35.60 124 ALA B C 1
ATOM 2003 O O . ALA B 1 127 ? -11.603 9.773 27.306 1.00 39.41 124 ALA B O 1
ATOM 2005 N N . ALA B 1 128 ? -10.808 8.117 28.614 1.00 32.98 125 ALA B N 1
ATOM 2006 C CA . ALA B 1 128 ? -10.051 7.461 27.546 1.00 32.15 125 ALA B CA 1
ATOM 2007 C C . ALA B 1 128 ? -10.807 6.269 26.957 1.00 41.54 125 ALA B C 1
ATOM 2008 O O . ALA B 1 128 ? -10.478 5.811 25.862 1.00 49.88 125 ALA B O 1
ATOM 2010 N N . GLU B 1 129 ? -11.810 5.786 27.692 1.00 37.46 126 GLU B N 1
ATOM 2011 C CA . GLU B 1 129 ? -12.711 4.695 27.280 1.00 51.00 126 GLU B CA 1
ATOM 2012 C C . GLU B 1 129 ? -12.041 3.599 26.451 1.00 62.16 126 GLU B C 1
ATOM 2013 O O . GLU B 1 129 ? -12.678 2.963 25.607 1.00 66.10 126 GLU B O 1
#

Radius of gyration: 17.69 Å; Cα contacts (8 Å, |Δi|>4): 658; chains: 2; bounding box: 40×37×53 Å

B-factor: mean 17.49, std 10.07, range [4.0, 70.29]

InterPro domains:
  IPR000335 Bleomycin resistance protein [PR00311] (6-23)
  IPR000335 Bleomycin resistance protein [PR00311] (25-36)
  IPR000335 Bleomycin resistance protein [PR00311] (37-48)
  IPR000335 Bleomycin resistance protein [cd08349] (8-120)
  IPR029068 Glyoxalase/Bleomycin resistance protein/Dihydroxybiphenyl dioxygenase [G3DSA:3.10.180.10] (1-132)
  IPR029068 Glyoxalase/Bleomycin resistance protein/Dihydroxybiphenyl dioxygenase [SSF54593] (8-119)